Protein AF-A0A7V3RDN1-F1 (afdb_monomer_lite)

Organism: NCBI:txid1495039

Foldseek 3Di:
DDPLVVLLVCCCVVQAPVCQVVLLVQLQPPDVSSVVSSLSNCLVGPNLVVLLVVLVVCLVVVDDTSSNLSSLQSCLSNVRPPNQVSLVSCVVVDDDPVSLLSSLLSNVSVVPVVSLVVLLCLLQPPPVCPVVNVSSLQSNLSDPDLSSLVSLLVSCVVVVVSLVSSLSSCVVPVVSLVSHDPVSNVVHD

Structure (mmCIF, N/CA/C/O backbone):
data_AF-A0A7V3RDN1-F1
#
_entry.id   AF-A0A7V3RDN1-F1
#
loop_
_atom_site.group_PDB
_atom_site.id
_atom_site.type_symbol
_atom_site.label_atom_id
_atom_site.label_alt_id
_atom_site.label_comp_id
_atom_site.label_asym_id
_atom_site.label_entity_id
_atom_site.label_seq_id
_atom_site.pdbx_PDB_ins_code
_atom_site.Cartn_x
_atom_site.Cartn_y
_atom_site.Cartn_z
_atom_site.occupancy
_atom_site.B_iso_or_equiv
_atom_site.auth_seq_id
_atom_site.auth_comp_id
_atom_site.auth_asym_id
_atom_site.auth_atom_id
_atom_site.pdbx_PDB_model_num
ATOM 1 N N . MET A 1 1 ? 8.577 19.790 7.692 1.00 56.88 1 MET A N 1
ATOM 2 C CA . MET A 1 1 ? 7.589 19.072 8.506 1.00 56.88 1 MET A CA 1
ATOM 3 C C . MET A 1 1 ? 6.241 19.719 8.286 1.00 56.88 1 MET A C 1
ATOM 5 O O . MET A 1 1 ? 6.022 20.847 8.745 1.00 56.88 1 MET A O 1
ATOM 9 N N . GLU A 1 2 ? 5.429 19.057 7.478 1.00 83.06 2 GLU A N 1
ATOM 10 C CA . GLU A 1 2 ? 4.130 19.530 7.005 1.00 83.06 2 GLU A CA 1
ATOM 11 C C . GLU A 1 2 ? 3.110 19.602 8.154 1.00 83.06 2 GLU A C 1
ATOM 13 O O . GLU A 1 2 ? 3.334 19.086 9.253 1.00 83.06 2 GLU A O 1
ATOM 18 N N . GLU A 1 3 ? 1.999 20.314 7.950 1.00 89.12 3 GLU A N 1
ATOM 19 C CA . GLU A 1 3 ? 0.946 20.450 8.967 1.00 89.12 3 GLU A CA 1
ATOM 20 C C . GLU A 1 3 ? 0.330 19.091 9.337 1.00 89.12 3 GLU A C 1
ATOM 22 O O . GLU A 1 3 ? 0.119 18.815 10.519 1.00 89.12 3 GLU A O 1
ATOM 27 N N . ARG A 1 4 ? 0.157 18.212 8.344 1.00 89.94 4 ARG A N 1
ATOM 28 C CA . ARG A 1 4 ? -0.334 16.839 8.502 1.00 89.94 4 ARG A CA 1
ATOM 29 C C . ARG A 1 4 ? 0.560 15.999 9.415 1.00 89.94 4 ARG A C 1
ATOM 31 O O . ARG A 1 4 ? 0.083 15.485 10.423 1.00 89.94 4 ARG A O 1
ATOM 38 N N . GLU A 1 5 ? 1.864 15.961 9.147 1.00 91.19 5 GLU A N 1
ATOM 39 C CA . GLU A 1 5 ? 2.846 15.229 9.965 1.00 91.19 5 GLU A CA 1
ATOM 40 C C . GLU A 1 5 ? 2.839 15.691 11.431 1.00 91.19 5 GLU A C 1
ATOM 42 O O . GLU A 1 5 ? 2.956 14.885 12.353 1.00 91.19 5 GLU A O 1
ATOM 47 N N . LYS A 1 6 ? 2.657 16.997 11.682 1.00 93.56 6 LYS A N 1
ATOM 48 C CA . LYS A 1 6 ? 2.533 17.525 13.052 1.00 93.56 6 LYS A CA 1
ATOM 49 C C . LYS A 1 6 ? 1.286 17.001 13.756 1.00 93.56 6 LYS A C 1
ATOM 51 O O . LYS A 1 6 ? 1.344 16.750 14.958 1.00 93.56 6 LYS A O 1
ATOM 56 N N . ILE A 1 7 ? 0.165 16.888 13.047 1.00 94.94 7 ILE A N 1
ATOM 57 C CA . ILE A 1 7 ? -1.088 16.372 13.606 1.00 94.94 7 ILE A CA 1
ATOM 58 C C . ILE A 1 7 ? -0.932 14.889 13.939 1.00 94.94 7 ILE A C 1
ATOM 60 O O . ILE A 1 7 ? -1.200 14.510 15.078 1.00 94.94 7 ILE A O 1
ATOM 64 N N . VAL A 1 8 ? -0.437 14.085 12.994 1.00 95.44 8 VAL A N 1
ATOM 65 C CA . VAL A 1 8 ? -0.182 12.647 13.186 1.00 95.44 8 VAL A CA 1
ATOM 66 C C . VAL A 1 8 ? 0.727 12.430 14.390 1.00 95.44 8 VAL A C 1
ATOM 68 O O . VAL A 1 8 ? 0.339 11.759 15.347 1.00 95.44 8 VAL A O 1
ATOM 71 N N . LYS A 1 9 ? 1.874 13.117 14.419 1.00 95.38 9 LYS A N 1
ATOM 72 C CA . LYS A 1 9 ? 2.827 13.035 15.525 1.00 95.38 9 LYS A CA 1
ATOM 73 C C . LYS A 1 9 ? 2.182 13.351 16.874 1.00 95.38 9 LYS A C 1
ATOM 75 O O . LYS A 1 9 ? 2.391 12.629 17.841 1.00 95.38 9 LYS A O 1
ATOM 80 N N . 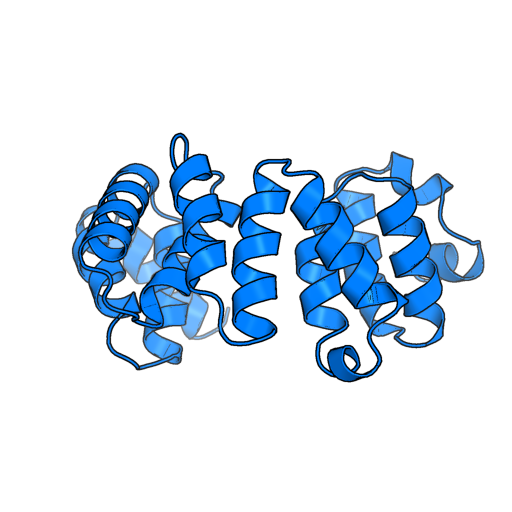ARG A 1 10 ? 1.360 14.402 16.953 1.00 96.12 10 ARG A N 1
ATOM 81 C CA . ARG A 1 10 ? 0.651 14.753 18.194 1.00 96.12 10 ARG A CA 1
ATOM 82 C C . ARG A 1 10 ? -0.364 13.695 18.604 1.00 96.12 10 ARG A C 1
ATOM 84 O O . ARG A 1 10 ? -0.479 13.412 19.791 1.00 96.12 10 ARG A O 1
ATOM 91 N N . ILE A 1 11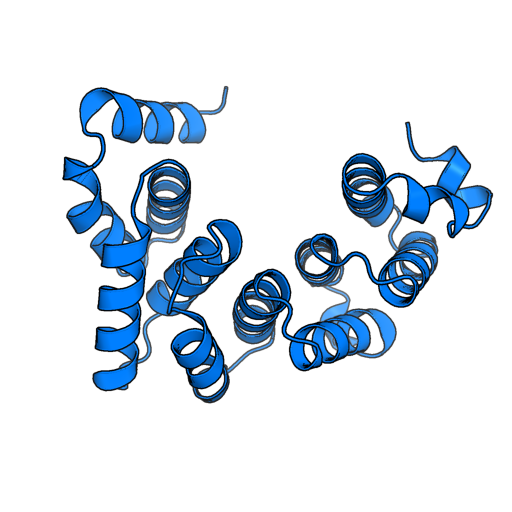 ? -1.095 13.103 17.660 1.00 95.88 11 ILE A N 1
ATOM 92 C CA . ILE A 1 11 ? -2.020 12.000 17.954 1.00 95.88 11 ILE A CA 1
ATOM 93 C C . ILE A 1 11 ? -1.242 10.830 18.566 1.00 95.88 11 ILE A C 1
ATOM 95 O O . ILE A 1 11 ? -1.609 10.339 19.636 1.00 95.88 11 ILE A O 1
ATOM 99 N N . VAL A 1 12 ? -0.142 10.428 17.931 1.00 96.19 12 VAL A N 1
ATOM 100 C CA . VAL A 1 12 ? 0.676 9.288 18.356 1.00 96.19 12 VAL A CA 1
ATOM 101 C C . VAL A 1 12 ? 1.352 9.550 19.706 1.00 96.19 12 VAL A C 1
ATOM 103 O O . VAL A 1 12 ? 1.256 8.716 20.603 1.00 96.19 12 VAL A O 1
ATOM 106 N N . GLU A 1 13 ? 1.957 10.724 19.903 1.00 96.44 13 GLU A N 1
ATOM 107 C CA . GLU A 1 13 ? 2.679 11.071 21.137 1.00 96.44 13 GLU A CA 1
ATOM 108 C C . GLU A 1 13 ? 1.750 11.389 22.319 1.00 96.44 13 GLU A C 1
ATOM 110 O O . GLU A 1 13 ? 2.025 10.984 23.448 1.00 96.44 13 GLU A O 1
ATOM 115 N N . GLU A 1 14 ? 0.658 12.129 22.095 1.00 96.38 14 GLU A N 1
ATOM 116 C CA . GLU A 1 14 ? -0.213 12.596 23.183 1.00 96.38 14 GLU A CA 1
ATOM 117 C C . GLU A 1 14 ? -1.314 11.585 23.541 1.00 96.38 14 GLU A C 1
ATOM 119 O O . GLU A 1 14 ? -1.759 11.547 24.693 1.00 96.38 14 GLU A O 1
ATOM 124 N N . LYS A 1 15 ? -1.810 10.801 22.572 1.00 95.56 15 LYS A N 1
ATOM 125 C CA . LYS A 1 15 ? -2.923 9.852 22.775 1.00 95.56 15 LYS A CA 1
ATOM 126 C C . LYS A 1 15 ? -2.497 8.391 22.663 1.00 95.56 15 LYS A C 1
ATOM 128 O O . LYS A 1 15 ? -3.073 7.554 23.366 1.00 95.56 15 LYS A O 1
ATOM 133 N N . GLY A 1 16 ? -1.524 8.076 21.811 1.00 95.88 16 GLY A N 1
ATOM 134 C CA . GLY A 1 16 ? -1.058 6.709 21.586 1.00 95.88 16 GLY A CA 1
ATOM 135 C C . GLY A 1 16 ? -2.193 5.750 21.214 1.00 95.88 16 GLY A C 1
ATOM 136 O O . GLY A 1 16 ? -3.164 6.121 20.553 1.00 95.88 16 GLY A O 1
ATOM 137 N N . GLU A 1 17 ? -2.116 4.513 21.705 1.00 96.81 17 GLU A N 1
ATOM 138 C CA . GLU A 1 17 ? -3.090 3.449 21.410 1.00 96.81 17 GLU A CA 1
ATOM 139 C C . GLU A 1 17 ? -4.531 3.782 21.829 1.00 96.81 17 GLU A C 1
ATOM 141 O O . GLU A 1 17 ? -5.486 3.250 21.262 1.00 96.81 17 GLU A O 1
ATOM 146 N N . SER A 1 18 ? -4.720 4.703 22.783 1.00 97.25 18 SER A N 1
ATOM 147 C CA . SER A 1 18 ? -6.062 5.127 23.202 1.00 97.25 18 SER A CA 1
ATOM 148 C C . SER A 1 18 ? -6.842 5.849 22.095 1.00 97.25 18 SER A C 1
ATOM 150 O O . SER A 1 18 ? -8.070 5.911 22.161 1.00 97.25 18 SER A O 1
ATOM 152 N N . ALA A 1 19 ? -6.155 6.355 21.062 1.00 97.69 19 ALA A N 1
ATOM 153 C CA . ALA A 1 19 ? -6.780 6.978 19.899 1.00 97.69 19 ALA A CA 1
ATOM 154 C C . ALA A 1 19 ? -7.340 5.967 18.887 1.00 97.69 19 ALA A C 1
ATOM 156 O O . ALA A 1 19 ? -8.245 6.325 18.137 1.00 97.69 19 ALA A O 1
ATOM 157 N N . ILE A 1 20 ? -6.849 4.719 18.872 1.00 98.44 20 ILE A N 1
ATOM 158 C CA . ILE A 1 20 ? -7.151 3.728 17.822 1.00 98.44 20 ILE A CA 1
ATOM 159 C C . ILE A 1 20 ? -8.657 3.579 17.552 1.00 98.44 20 ILE A C 1
ATOM 161 O O . ILE A 1 20 ? -9.035 3.632 16.383 1.00 98.44 20 ILE A O 1
ATOM 165 N N . PRO A 1 21 ? -9.546 3.441 18.561 1.00 98.00 21 PRO A N 1
ATOM 166 C CA . PRO A 1 21 ? -10.973 3.282 18.291 1.00 98.00 21 PRO A CA 1
ATOM 167 C C . PRO A 1 21 ? -11.571 4.468 17.533 1.00 98.00 21 PRO A C 1
ATOM 169 O O . PRO A 1 21 ? -12.353 4.269 16.614 1.00 98.00 21 PRO A O 1
ATOM 172 N N . ILE A 1 22 ? -11.182 5.694 17.894 1.00 97.75 22 ILE A N 1
ATOM 173 C CA . ILE A 1 22 ? -11.685 6.909 17.244 1.00 97.75 22 ILE A CA 1
ATOM 174 C C . ILE A 1 22 ? -11.108 7.021 15.835 1.00 97.75 22 ILE A C 1
ATOM 176 O O . ILE A 1 22 ? -11.858 7.277 14.903 1.00 97.75 22 ILE A O 1
ATOM 180 N N . LEU A 1 23 ? -9.805 6.780 15.664 1.00 98.25 23 LEU A N 1
ATOM 181 C CA . LEU A 1 23 ? -9.156 6.824 14.350 1.00 98.25 23 LEU A CA 1
ATOM 182 C C . LEU A 1 23 ? -9.792 5.831 13.372 1.00 98.25 23 LEU A C 1
ATOM 184 O O . LEU A 1 23 ? -9.995 6.171 12.215 1.00 98.25 23 LEU A O 1
ATOM 188 N N . ILE A 1 24 ? -10.160 4.633 13.838 1.00 98.06 24 ILE A N 1
ATOM 189 C CA . ILE A 1 24 ? -10.864 3.652 13.007 1.00 98.06 24 ILE A CA 1
ATOM 190 C C . ILE A 1 24 ? -12.233 4.171 12.565 1.00 98.06 24 ILE A C 1
ATOM 192 O O . ILE A 1 24 ? -12.587 3.962 11.412 1.00 98.06 24 ILE A O 1
ATOM 196 N N . GLU A 1 25 ? -13.005 4.828 13.435 1.00 96.81 25 GLU A N 1
ATOM 197 C CA . GLU A 1 25 ? -14.297 5.401 13.026 1.00 96.81 25 GLU A CA 1
ATOM 198 C C . GLU A 1 25 ? -14.114 6.559 12.034 1.00 96.81 25 GLU A C 1
ATOM 200 O O . GLU A 1 25 ? -14.847 6.626 11.051 1.00 96.81 25 GLU A O 1
ATOM 205 N N . LEU A 1 26 ? -13.080 7.390 12.212 1.00 96.88 26 LEU A N 1
ATOM 206 C CA . LEU A 1 26 ? -12.764 8.500 11.305 1.00 96.88 26 LEU A CA 1
ATOM 207 C C . LEU A 1 26 ? -12.493 8.055 9.856 1.00 96.88 26 LEU A C 1
ATOM 209 O O . LEU A 1 26 ? -12.726 8.832 8.934 1.00 96.88 26 LEU A O 1
ATOM 213 N N . LEU A 1 27 ? -12.073 6.804 9.623 1.00 96.88 27 LEU A N 1
ATOM 214 C CA . LEU A 1 27 ? -11.939 6.250 8.265 1.00 96.88 27 LEU A CA 1
ATOM 215 C C . LEU A 1 27 ? -13.280 6.156 7.513 1.00 96.88 27 LEU A C 1
ATOM 217 O O . LEU A 1 27 ? -13.294 6.016 6.292 1.00 96.88 27 LEU A O 1
ATOM 221 N N . PHE A 1 28 ? -14.412 6.209 8.220 1.00 94.50 28 PHE A N 1
ATOM 222 C CA . PHE A 1 28 ? -15.760 6.048 7.662 1.00 94.50 28 PHE A CA 1
ATOM 223 C C . PHE A 1 28 ? -16.553 7.362 7.606 1.00 94.50 28 PHE A C 1
ATOM 225 O O . PHE A 1 28 ? -17.671 7.372 7.089 1.00 94.50 28 PHE A O 1
ATOM 232 N N . ASP A 1 29 ? -15.984 8.476 8.071 1.00 88.88 29 ASP A N 1
ATOM 233 C CA . ASP A 1 29 ? -16.681 9.765 8.201 1.00 88.88 29 ASP A CA 1
ATOM 234 C C . ASP A 1 29 ? -16.835 10.540 6.870 1.00 88.88 29 ASP A C 1
ATOM 236 O O . ASP A 1 29 ? -17.312 11.673 6.854 1.00 88.88 29 ASP A O 1
ATOM 240 N N . ASN A 1 30 ? -16.502 9.917 5.732 1.00 80.88 30 ASN A N 1
ATOM 241 C CA . ASN A 1 30 ? -16.598 10.454 4.362 1.00 80.88 30 ASN A CA 1
ATOM 242 C C . ASN A 1 30 ? -15.795 11.739 4.080 1.00 80.88 30 ASN A C 1
ATOM 244 O O . ASN A 1 30 ? -15.969 12.328 3.014 1.00 80.88 30 ASN A O 1
ATOM 248 N N . ASP A 1 31 ? -14.916 12.165 4.988 1.00 93.81 31 ASP A N 1
ATOM 249 C CA . ASP A 1 31 ? -13.951 13.237 4.736 1.00 93.81 31 ASP A CA 1
ATOM 250 C C . ASP A 1 31 ? -12.570 12.645 4.395 1.00 93.81 31 ASP A C 1
ATOM 252 O O . ASP A 1 31 ? -11.913 12.098 5.287 1.00 93.81 31 ASP A O 1
ATOM 256 N N . PRO A 1 32 ? -12.105 12.744 3.132 1.00 91.19 32 PRO A N 1
ATOM 257 C CA . PRO A 1 32 ? -10.852 12.121 2.708 1.00 91.19 32 PRO A CA 1
ATOM 258 C C . PRO A 1 32 ? -9.630 12.611 3.491 1.00 91.19 32 PRO A C 1
ATOM 260 O O . PRO A 1 32 ? -8.784 11.805 3.862 1.00 91.19 32 PRO A O 1
ATOM 263 N N . GLN A 1 33 ? -9.560 13.907 3.818 1.00 93.12 33 GLN A N 1
ATOM 264 C CA . GLN A 1 33 ? -8.423 14.471 4.558 1.00 93.12 33 GLN A CA 1
ATOM 265 C C . GLN A 1 33 ? -8.334 13.904 5.978 1.00 93.12 33 GLN A C 1
ATOM 267 O O . GLN A 1 33 ? -7.256 13.552 6.460 1.00 93.12 33 GLN A O 1
ATOM 272 N N . THR A 1 34 ? -9.477 13.784 6.651 1.00 94.88 34 THR A N 1
ATOM 273 C CA . THR A 1 34 ? -9.559 13.163 7.973 1.00 94.88 34 THR A CA 1
ATOM 274 C C . THR A 1 34 ? -9.212 11.676 7.912 1.00 94.88 34 THR A C 1
ATOM 276 O O . THR A 1 34 ? -8.453 11.203 8.761 1.00 94.88 34 THR A O 1
ATOM 279 N N . ALA A 1 35 ? -9.699 10.947 6.903 1.00 95.44 35 ALA A N 1
ATOM 280 C CA . ALA A 1 35 ? -9.375 9.535 6.712 1.00 95.44 35 ALA A CA 1
ATOM 281 C C . ALA A 1 35 ? -7.875 9.317 6.444 1.00 95.44 35 ALA A C 1
ATOM 283 O O . ALA A 1 35 ? -7.278 8.396 6.999 1.00 95.44 35 ALA A O 1
ATOM 284 N N . GLU A 1 36 ? -7.236 10.194 5.671 1.00 94.50 36 GLU A N 1
ATOM 285 C CA . GLU A 1 36 ? -5.79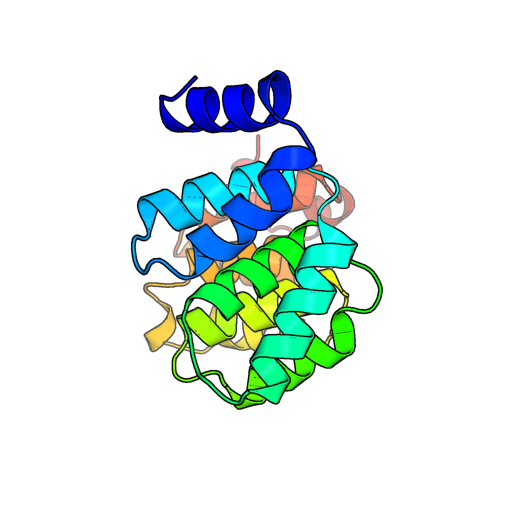3 10.166 5.418 1.00 94.50 36 GLU A CA 1
ATOM 286 C C . GLU A 1 36 ? -4.973 10.417 6.690 1.00 94.50 36 GLU A C 1
ATOM 288 O O . GLU A 1 36 ? -3.999 9.711 6.938 1.00 94.50 36 GLU A O 1
ATOM 293 N N . ILE A 1 37 ? -5.344 11.404 7.514 1.00 96.06 37 ILE A N 1
ATOM 294 C CA . ILE A 1 37 ? -4.673 11.662 8.803 1.00 96.06 37 ILE A CA 1
ATOM 295 C C . ILE A 1 37 ? -4.852 10.472 9.750 1.00 96.06 37 ILE A C 1
ATOM 297 O O . ILE A 1 37 ? -3.919 10.077 10.452 1.00 96.06 37 ILE A O 1
ATOM 301 N N . ALA A 1 38 ? -6.058 9.904 9.785 1.00 97.81 38 ALA A N 1
ATOM 302 C CA . ALA A 1 38 ? -6.348 8.743 10.607 1.00 97.81 38 ALA A CA 1
ATOM 303 C C . ALA A 1 38 ? -5.555 7.511 10.150 1.00 97.81 38 ALA A C 1
ATOM 305 O O . ALA A 1 38 ? -5.029 6.791 10.998 1.00 97.81 38 ALA A O 1
ATOM 306 N N . SER A 1 39 ? -5.419 7.306 8.837 1.00 97.56 39 SER A N 1
ATOM 307 C CA . SER A 1 39 ? -4.653 6.202 8.251 1.00 97.56 39 SER A CA 1
ATOM 308 C C . SER A 1 39 ? -3.180 6.272 8.644 1.00 97.56 39 SER A C 1
ATOM 310 O O . SER A 1 39 ? -2.658 5.301 9.188 1.00 97.56 39 SER A O 1
ATOM 312 N N . ASP A 1 40 ? -2.545 7.435 8.497 1.00 97.19 40 ASP A N 1
ATOM 313 C CA . ASP A 1 40 ? -1.157 7.648 8.928 1.00 97.19 40 ASP A CA 1
ATOM 314 C C . ASP A 1 40 ? -0.946 7.346 10.410 1.00 97.19 40 ASP A C 1
ATOM 316 O O . ASP A 1 40 ? -0.041 6.604 10.791 1.00 97.19 40 ASP A O 1
ATOM 320 N N . ALA A 1 41 ? -1.813 7.893 11.266 1.00 98.00 41 ALA A N 1
ATOM 321 C CA . ALA A 1 41 ? -1.716 7.650 12.697 1.00 98.00 41 ALA A CA 1
ATOM 322 C C . ALA A 1 41 ? -1.898 6.156 13.019 1.00 98.00 41 ALA A C 1
ATOM 324 O O . ALA A 1 41 ? -1.205 5.614 13.878 1.00 98.00 41 ALA A O 1
ATOM 325 N N . LEU A 1 42 ? -2.797 5.458 12.319 1.00 98.50 42 LEU A N 1
ATOM 326 C CA . LEU A 1 42 ? -2.996 4.016 12.481 1.00 98.50 42 LEU A CA 1
ATOM 327 C C . LEU A 1 42 ? -1.806 3.187 11.971 1.00 98.50 42 LEU A C 1
ATOM 329 O O . LEU A 1 42 ? -1.540 2.124 12.543 1.00 98.50 42 LEU A O 1
ATOM 333 N N . ILE A 1 43 ? -1.078 3.656 10.952 1.00 97.94 43 ILE A N 1
ATOM 334 C CA . ILE A 1 43 ? 0.170 3.041 10.474 1.00 97.94 43 ILE A CA 1
ATOM 335 C C . ILE A 1 43 ? 1.255 3.104 11.557 1.00 97.94 43 ILE A C 1
ATOM 337 O O . ILE A 1 43 ? 1.930 2.098 11.786 1.00 97.94 43 ILE A O 1
ATOM 341 N N . GLU A 1 44 ? 1.375 4.217 12.283 1.00 97.44 44 GLU A N 1
ATOM 342 C CA . GLU A 1 44 ? 2.368 4.372 13.359 1.00 97.44 44 GLU A CA 1
ATOM 343 C C . GLU A 1 44 ? 2.006 3.614 14.654 1.00 97.44 44 GLU A C 1
ATOM 345 O O . GLU A 1 44 ? 2.891 3.188 15.397 1.00 97.44 44 GLU A O 1
ATOM 350 N N . LEU A 1 45 ? 0.715 3.403 14.929 1.00 97.75 45 LEU A N 1
ATOM 351 C CA . LEU A 1 45 ? 0.222 2.743 16.150 1.00 97.75 45 LEU A CA 1
ATOM 352 C C . LEU A 1 45 ? 0.110 1.214 16.010 1.00 97.75 45 LEU A C 1
ATOM 354 O O . LEU A 1 45 ? -0.088 0.695 14.912 1.00 97.75 45 LEU A O 1
ATOM 358 N N . ASP A 1 46 ? 0.151 0.462 17.117 1.00 97.25 46 ASP A N 1
ATOM 359 C CA . ASP A 1 46 ? -0.118 -0.990 17.112 1.00 97.25 46 ASP A CA 1
ATOM 360 C C . ASP A 1 46 ? -1.628 -1.286 16.994 1.00 97.25 46 ASP A C 1
ATOM 362 O O . ASP A 1 46 ? -2.345 -1.516 17.968 1.00 97.25 46 ASP A O 1
ATOM 366 N N . SER A 1 47 ? -2.133 -1.182 15.765 1.00 98.00 47 SER A N 1
ATOM 367 C CA . SER A 1 47 ? -3.563 -1.157 15.427 1.00 98.00 47 SER A CA 1
ATOM 368 C C . SER A 1 47 ? -4.081 -2.431 14.747 1.00 98.00 47 SER A C 1
ATOM 370 O O . SER A 1 47 ? -5.274 -2.526 14.444 1.00 98.00 47 SER A O 1
ATOM 372 N N . CYS A 1 48 ? -3.217 -3.421 14.495 1.00 98.31 48 CYS A N 1
ATOM 373 C CA . CYS A 1 48 ? -3.541 -4.559 13.630 1.00 98.31 48 CYS A CA 1
ATOM 374 C C . CYS A 1 48 ? -4.746 -5.379 14.108 1.00 98.31 48 CYS A C 1
ATOM 376 O O . CYS A 1 48 ? -5.631 -5.691 13.312 1.00 98.31 48 CYS A O 1
ATOM 378 N N . ASP A 1 49 ? -4.818 -5.708 15.398 1.00 98.00 49 ASP A N 1
ATOM 379 C CA . ASP A 1 49 ? -5.910 -6.524 15.938 1.00 98.00 49 ASP A CA 1
ATOM 380 C C . ASP A 1 49 ? -7.271 -5.829 15.793 1.00 98.00 49 ASP A C 1
ATOM 382 O O . ASP A 1 49 ? -8.289 -6.468 15.509 1.00 98.00 49 ASP A O 1
ATOM 386 N N . GLN A 1 50 ? -7.302 -4.514 15.996 1.00 98.38 50 GLN A N 1
ATOM 387 C CA . GLN A 1 50 ? -8.494 -3.681 15.908 1.00 98.38 50 GLN A CA 1
ATOM 388 C C . GLN A 1 50 ? -8.928 -3.518 14.448 1.00 98.38 50 GLN A C 1
ATOM 390 O O . GLN A 1 50 ? -10.115 -3.673 14.153 1.00 98.38 50 GLN A O 1
ATOM 395 N N . LEU A 1 51 ? -7.978 -3.288 13.536 1.00 98.31 51 LEU A N 1
ATOM 396 C CA . LEU A 1 51 ? -8.230 -3.179 12.097 1.00 98.31 51 LEU A CA 1
ATOM 397 C C . LEU A 1 51 ? -8.791 -4.480 11.520 1.00 98.31 51 LEU A C 1
ATOM 399 O O . LEU A 1 51 ? -9.815 -4.457 10.841 1.00 98.31 51 LEU A O 1
ATOM 403 N N . VAL A 1 52 ? -8.190 -5.630 11.847 1.00 98.19 52 VAL A N 1
ATOM 404 C CA . VAL A 1 52 ? -8.668 -6.941 11.374 1.00 98.19 52 VAL A CA 1
ATOM 405 C C . VAL A 1 52 ? -10.076 -7.234 11.889 1.00 98.19 52 VAL A C 1
ATOM 407 O O . VAL A 1 52 ? -10.928 -7.686 11.121 1.00 98.19 52 VAL A O 1
ATOM 410 N N . LYS A 1 53 ? -10.355 -6.941 13.168 1.00 97.44 53 LYS A N 1
ATOM 411 C CA . LYS A 1 53 ? -11.701 -7.096 13.749 1.00 97.44 53 LYS A CA 1
ATOM 412 C C . LYS A 1 53 ? -12.725 -6.181 13.085 1.00 97.44 53 LYS A C 1
ATOM 414 O O . LYS A 1 53 ? -13.849 -6.622 12.841 1.00 97.44 53 LYS A O 1
ATOM 419 N N . ARG A 1 54 ? -12.363 -4.924 12.809 1.00 96.81 54 ARG A N 1
ATOM 420 C CA . ARG A 1 54 ? -13.245 -3.981 12.112 1.00 96.81 54 ARG A CA 1
ATOM 421 C C . ARG A 1 54 ? -13.512 -4.448 10.686 1.00 96.81 54 ARG A C 1
ATOM 423 O O . ARG A 1 54 ? -14.675 -4.559 10.326 1.00 96.81 54 ARG A O 1
ATOM 430 N N . LEU A 1 55 ? -12.482 -4.817 9.927 1.00 96.38 55 LEU A N 1
ATOM 431 C CA . LEU A 1 55 ? -12.642 -5.327 8.565 1.00 96.38 55 LEU A CA 1
ATOM 432 C C . LEU A 1 55 ? -13.577 -6.546 8.511 1.00 96.38 55 LEU A C 1
ATOM 434 O O . LEU A 1 55 ? -14.501 -6.600 7.708 1.00 96.38 55 LEU A O 1
ATOM 438 N N . ASP A 1 56 ? -13.375 -7.512 9.407 1.00 95.88 56 ASP A N 1
ATOM 439 C CA . ASP A 1 56 ? -14.212 -8.712 9.515 1.00 95.88 56 ASP A CA 1
ATOM 440 C C . ASP A 1 56 ? -15.682 -8.386 9.852 1.00 95.88 56 ASP A C 1
ATOM 442 O O . ASP A 1 56 ? -16.607 -9.066 9.403 1.00 95.88 56 ASP A O 1
ATOM 446 N N . LYS A 1 57 ? -15.922 -7.334 10.644 1.00 95.00 57 LYS A N 1
ATOM 447 C CA . LYS A 1 57 ? -17.270 -6.828 10.929 1.00 95.00 57 LYS A CA 1
ATOM 448 C C . LYS A 1 57 ? -17.916 -6.215 9.682 1.00 95.00 57 LYS A C 1
ATOM 450 O O . LYS A 1 57 ? -19.062 -6.563 9.411 1.00 95.00 57 LYS A O 1
ATOM 455 N N . GLU A 1 58 ? -17.198 -5.377 8.937 1.00 93.69 58 GLU A N 1
ATOM 456 C CA . GLU A 1 58 ? -17.732 -4.717 7.734 1.00 93.69 58 GLU A CA 1
ATOM 457 C C . GLU A 1 58 ? -17.999 -5.707 6.593 1.00 93.69 58 GLU A C 1
ATOM 459 O O . GLU A 1 58 ? -19.049 -5.676 5.961 1.00 93.69 58 GLU A O 1
ATOM 464 N N . ILE A 1 59 ? -17.124 -6.697 6.391 1.00 93.62 59 ILE A N 1
ATOM 465 C CA . ILE A 1 59 ? -17.384 -7.762 5.408 1.00 93.62 59 ILE A CA 1
ATOM 466 C C . ILE A 1 59 ? -18.681 -8.518 5.747 1.00 93.62 59 ILE A C 1
ATOM 468 O O . ILE A 1 59 ? -19.433 -8.905 4.854 1.00 93.62 59 ILE A O 1
ATOM 472 N N . ARG A 1 60 ? -18.966 -8.734 7.039 1.00 92.44 60 ARG A N 1
ATOM 473 C CA . ARG A 1 60 ? -20.185 -9.428 7.485 1.00 92.44 60 ARG A CA 1
ATOM 474 C C . ARG A 1 60 ? -21.452 -8.588 7.404 1.00 92.44 60 ARG A C 1
ATOM 476 O O . ARG A 1 60 ? -22.518 -9.179 7.249 1.00 92.44 60 ARG A O 1
ATOM 483 N N . SER A 1 61 ? -21.367 -7.267 7.564 1.00 89.88 61 SER A N 1
ATOM 484 C CA . SER A 1 61 ? -22.537 -6.399 7.379 1.00 89.88 61 SER A CA 1
ATOM 485 C C . SER A 1 61 ? -22.965 -6.357 5.912 1.00 89.88 61 SER A C 1
ATOM 487 O O . SER A 1 61 ? -24.129 -6.078 5.640 1.00 89.88 61 SER A O 1
ATOM 489 N N . ALA A 1 62 ? -22.050 -6.687 4.987 1.00 79.56 62 ALA A N 1
ATOM 490 C CA . ALA A 1 62 ? -22.222 -6.537 3.543 1.00 79.56 62 ALA A CA 1
ATOM 491 C C . ALA A 1 62 ? -22.571 -5.092 3.136 1.00 79.56 62 ALA A C 1
ATOM 493 O O . ALA A 1 62 ? -23.061 -4.847 2.033 1.00 79.56 62 ALA A O 1
ATOM 494 N N . GLU A 1 63 ? -22.312 -4.132 4.027 1.00 79.62 63 GLU A N 1
ATOM 495 C CA . GLU A 1 63 ? -22.461 -2.713 3.754 1.00 79.62 63 GLU A CA 1
ATOM 496 C C . GLU A 1 63 ? -21.174 -2.204 3.111 1.00 79.62 63 GLU A C 1
ATOM 498 O O . GLU A 1 63 ? -20.074 -2.372 3.636 1.00 79.62 63 GLU A O 1
ATOM 503 N N . ARG A 1 64 ? -21.313 -1.583 1.939 1.00 78.50 64 ARG A N 1
ATOM 504 C CA . ARG A 1 64 ? -20.183 -0.986 1.236 1.00 78.50 64 ARG A CA 1
ATOM 505 C C . ARG A 1 64 ? -19.929 0.408 1.789 1.00 78.50 64 ARG A C 1
ATOM 507 O O . ARG A 1 64 ? -20.743 1.311 1.606 1.00 78.50 64 ARG A O 1
ATOM 514 N N . THR A 1 65 ? -18.762 0.598 2.383 1.00 85.00 65 THR A N 1
ATOM 515 C CA . THR A 1 65 ? -18.290 1.905 2.851 1.00 85.00 65 THR A CA 1
ATOM 516 C C . THR A 1 65 ? -16.863 2.124 2.383 1.00 85.00 65 THR A C 1
ATOM 518 O O . THR A 1 65 ? -16.059 1.204 2.498 1.00 85.00 65 THR A O 1
ATOM 521 N N . LEU A 1 66 ? -16.518 3.335 1.936 1.00 87.50 66 LEU A N 1
ATOM 522 C CA . LEU A 1 66 ? -15.160 3.649 1.464 1.00 87.50 66 LEU A CA 1
ATOM 523 C C . LEU A 1 66 ? -14.079 3.380 2.531 1.00 87.50 66 LEU A C 1
ATOM 525 O O . LEU A 1 66 ? -12.964 2.992 2.196 1.00 87.50 66 LEU A O 1
ATOM 529 N N . GLY A 1 67 ? -14.439 3.473 3.818 1.00 92.81 67 GLY A N 1
ATOM 530 C CA . GLY A 1 67 ? -13.570 3.153 4.955 1.00 92.81 67 GLY A CA 1
ATOM 531 C C . GLY A 1 67 ? -12.927 1.762 4.919 1.00 92.81 67 GLY A C 1
ATOM 532 O O . GLY A 1 67 ? -11.832 1.587 5.453 1.00 92.81 67 GLY A O 1
ATOM 533 N N . ILE A 1 68 ? -13.547 0.773 4.259 1.00 94.81 68 ILE A N 1
ATOM 534 C CA . ILE A 1 68 ? -12.966 -0.578 4.161 1.00 94.81 68 ILE A CA 1
ATOM 535 C C . ILE A 1 68 ? -11.668 -0.592 3.352 1.00 94.81 68 ILE A C 1
ATOM 537 O O . ILE A 1 68 ? -10.787 -1.392 3.658 1.00 94.81 68 ILE A O 1
ATOM 541 N N . PHE A 1 69 ? -11.535 0.293 2.359 1.00 95.19 69 PHE A N 1
ATOM 542 C CA . PHE A 1 69 ? -10.356 0.356 1.498 1.00 95.19 69 PHE A CA 1
ATOM 543 C C . PHE A 1 69 ? -9.180 1.010 2.225 1.00 95.19 69 PHE A C 1
ATOM 545 O O . PHE A 1 69 ? -8.081 0.470 2.175 1.00 95.19 69 PHE A O 1
ATOM 552 N N . TYR A 1 70 ? -9.424 2.054 3.027 1.00 96.88 70 TYR A N 1
ATOM 553 C CA . TYR A 1 70 ? -8.407 2.584 3.945 1.00 96.88 70 TYR A CA 1
ATOM 554 C C . TYR A 1 70 ? -7.923 1.514 4.931 1.00 96.88 70 TYR A C 1
ATOM 556 O O . TYR A 1 70 ? -6.725 1.336 5.129 1.00 96.88 70 TYR A O 1
ATOM 564 N N . ILE A 1 71 ? -8.842 0.741 5.526 1.00 97.62 71 ILE A N 1
ATOM 565 C CA . ILE A 1 71 ? -8.453 -0.361 6.417 1.00 97.62 71 ILE A CA 1
ATOM 566 C C . ILE A 1 71 ? -7.622 -1.411 5.674 1.00 97.62 71 ILE A C 1
ATOM 568 O O . ILE A 1 71 ? -6.640 -1.903 6.231 1.00 97.62 71 ILE A O 1
ATOM 572 N N . ALA A 1 72 ? -8.022 -1.781 4.456 1.00 97.69 72 ALA A N 1
ATOM 573 C CA . ALA A 1 72 ? -7.310 -2.763 3.649 1.00 97.69 72 ALA A CA 1
ATOM 574 C C . ALA A 1 72 ? -5.876 -2.316 3.350 1.00 97.69 72 ALA A C 1
ATOM 576 O O . ALA A 1 72 ? -4.952 -3.114 3.523 1.00 97.69 72 ALA A O 1
ATOM 577 N N . ASP A 1 73 ? -5.699 -1.046 2.987 1.00 97.62 73 ASP A N 1
ATOM 578 C CA . ASP A 1 73 ? -4.395 -0.455 2.711 1.00 97.62 73 ASP A CA 1
ATOM 579 C C . ASP A 1 73 ? -3.483 -0.485 3.948 1.00 97.62 73 ASP A C 1
ATOM 581 O O . ASP A 1 73 ? -2.424 -1.115 3.932 1.00 97.62 73 ASP A O 1
ATOM 585 N N . ILE A 1 74 ? -3.961 0.038 5.087 1.00 98.38 74 ILE A N 1
ATOM 586 C CA . ILE A 1 74 ? -3.211 0.031 6.357 1.00 98.38 74 ILE A CA 1
ATOM 587 C C . ILE A 1 74 ? -2.843 -1.404 6.771 1.00 98.38 74 ILE A C 1
ATOM 589 O O . ILE A 1 74 ? -1.737 -1.671 7.245 1.00 98.38 74 ILE A O 1
ATOM 593 N N . ILE A 1 75 ? -3.765 -2.357 6.602 1.00 98.44 75 ILE A N 1
ATOM 594 C CA . ILE A 1 75 ? -3.513 -3.778 6.872 1.00 98.44 75 ILE A CA 1
ATOM 595 C C . ILE A 1 75 ? -2.401 -4.330 5.974 1.00 98.44 75 ILE A C 1
ATOM 597 O O . ILE A 1 75 ? -1.593 -5.135 6.451 1.00 98.44 75 ILE A O 1
ATOM 601 N N . GLY A 1 76 ? -2.387 -3.941 4.697 1.00 97.81 76 GLY A N 1
ATOM 602 C CA . GLY A 1 76 ? -1.358 -4.284 3.722 1.00 97.81 76 GLY A CA 1
ATOM 603 C C . GLY A 1 76 ? 0.008 -3.751 4.135 1.00 97.81 76 GLY A C 1
ATOM 604 O O . GLY A 1 76 ? 0.946 -4.537 4.282 1.00 97.81 76 GLY A O 1
ATOM 605 N N . GLU A 1 77 ? 0.093 -2.448 4.405 1.00 97.19 77 GLU A N 1
ATOM 606 C CA . GLU A 1 77 ? 1.312 -1.761 4.850 1.00 97.19 77 GLU A CA 1
ATOM 607 C C . GLU A 1 77 ? 1.900 -2.392 6.115 1.00 97.19 77 GLU A C 1
ATOM 609 O O . GLU A 1 77 ? 3.078 -2.752 6.181 1.00 97.19 77 GLU A O 1
ATOM 614 N N . LYS A 1 78 ? 1.052 -2.632 7.118 1.00 97.44 78 LYS A N 1
ATOM 615 C CA . LYS A 1 78 ? 1.469 -3.227 8.395 1.00 97.44 78 LYS A CA 1
ATOM 616 C C . LYS A 1 78 ? 1.616 -4.751 8.344 1.00 97.44 78 LYS A C 1
ATOM 618 O O . LYS A 1 78 ? 2.039 -5.352 9.334 1.00 97.44 78 LYS A O 1
ATOM 623 N N . LYS A 1 79 ? 1.231 -5.398 7.237 1.00 96.81 79 LYS A N 1
ATOM 624 C CA . LYS A 1 79 ? 1.160 -6.863 7.075 1.00 96.81 79 LYS A CA 1
ATOM 625 C C . LYS A 1 79 ? 0.456 -7.551 8.252 1.00 96.81 79 LYS A C 1
ATOM 627 O O . LYS A 1 79 ? 0.950 -8.536 8.813 1.00 96.81 79 LYS A O 1
ATOM 632 N N . CYS A 1 80 ? -0.703 -7.022 8.651 1.00 98.12 80 CYS A N 1
ATOM 633 C CA . CYS A 1 80 ? -1.425 -7.491 9.834 1.00 98.12 80 CYS A CA 1
ATOM 634 C C . CYS A 1 80 ? -1.789 -8.984 9.743 1.00 98.12 80 CYS A C 1
ATOM 636 O O . CYS A 1 80 ? -2.505 -9.438 8.845 1.00 98.12 80 CYS A O 1
ATOM 638 N N . LYS A 1 81 ? -1.307 -9.777 10.706 1.00 95.88 81 LYS A N 1
ATOM 639 C CA . LYS A 1 81 ? -1.514 -11.232 10.725 1.00 95.88 81 LYS A CA 1
ATOM 640 C C . LYS A 1 81 ? -3.005 -11.579 10.786 1.00 95.88 81 LYS A C 1
ATOM 642 O O . LYS A 1 81 ? -3.768 -10.969 11.523 1.00 95.88 81 LYS A O 1
ATOM 647 N N . GLY A 1 82 ? -3.407 -12.602 10.032 1.00 94.62 82 GLY A N 1
ATOM 648 C CA . GLY A 1 82 ? -4.792 -13.086 10.007 1.00 94.62 82 GLY A CA 1
ATOM 649 C C . GLY A 1 82 ? -5.746 -12.288 9.112 1.00 94.62 82 GLY A C 1
ATOM 650 O O . GLY A 1 82 ? -6.897 -12.687 8.974 1.00 94.62 82 GLY A O 1
ATOM 651 N N . ALA A 1 83 ? -5.285 -11.216 8.459 1.00 97.38 83 ALA A N 1
ATOM 652 C CA . ALA A 1 83 ? -6.123 -10.406 7.576 1.00 97.38 83 ALA A CA 1
ATOM 653 C C . ALA A 1 83 ? -6.292 -10.977 6.157 1.00 97.38 83 ALA A C 1
ATOM 655 O O . ALA A 1 83 ? -7.211 -10.586 5.444 1.00 97.38 83 ALA A O 1
ATOM 656 N N . PHE A 1 84 ? -5.418 -11.900 5.745 1.00 97.81 84 PHE A N 1
ATOM 657 C CA . PHE A 1 84 ? -5.292 -12.348 4.354 1.00 97.81 84 PHE A CA 1
ATOM 658 C C . PHE A 1 84 ? -6.611 -12.819 3.722 1.00 97.81 84 PHE A C 1
ATOM 660 O O . PHE A 1 84 ? -6.991 -12.352 2.652 1.00 97.81 84 PHE A O 1
ATOM 667 N N . GLU A 1 85 ? -7.355 -13.701 4.395 1.00 97.56 85 GLU A N 1
ATOM 668 C CA . GLU A 1 85 ? -8.633 -14.190 3.856 1.00 97.56 85 GLU A CA 1
ATOM 669 C C . GLU A 1 85 ? -9.722 -13.110 3.838 1.00 97.56 85 GLU A C 1
ATOM 671 O O . GLU A 1 85 ? -10.645 -13.192 3.033 1.00 97.56 85 GLU A O 1
ATOM 676 N N . ASN A 1 86 ? -9.624 -12.082 4.684 1.00 97.31 86 ASN A N 1
ATOM 677 C CA . ASN A 1 86 ? -10.545 -10.949 4.638 1.00 97.31 86 ASN A CA 1
ATOM 678 C C . ASN A 1 86 ? -10.224 -10.023 3.463 1.00 97.31 86 ASN A C 1
ATOM 680 O O . ASN A 1 86 ? -11.141 -9.647 2.740 1.00 97.31 86 ASN A O 1
ATOM 684 N N . LEU A 1 87 ? -8.944 -9.736 3.210 1.00 97.88 87 LEU A N 1
ATOM 685 C CA . LEU A 1 87 ? -8.522 -8.992 2.019 1.00 97.88 87 LEU A CA 1
ATOM 686 C C . LEU A 1 87 ? -8.957 -9.698 0.729 1.00 97.88 87 LEU A C 1
ATOM 688 O O . LEU A 1 87 ? -9.462 -9.055 -0.181 1.00 97.88 87 LEU A O 1
ATOM 692 N N . LYS A 1 88 ? -8.845 -11.031 0.664 1.00 97.94 88 LYS A N 1
ATOM 693 C CA . LYS A 1 88 ? -9.329 -11.791 -0.499 1.00 97.94 88 LYS A CA 1
ATOM 694 C C . LYS A 1 88 ? -10.832 -11.650 -0.716 1.00 97.94 88 LYS A C 1
ATOM 696 O O . LYS A 1 88 ? -11.253 -11.535 -1.857 1.00 97.94 88 LYS A O 1
ATOM 701 N N . LYS A 1 89 ? -11.635 -11.646 0.352 1.00 96.06 89 LYS A N 1
ATOM 702 C CA . LYS A 1 89 ? -13.086 -11.420 0.240 1.00 96.06 89 LYS A CA 1
ATOM 703 C C . LYS A 1 89 ? -13.416 -10.019 -0.263 1.00 96.06 89 LYS A C 1
ATOM 705 O O . LYS A 1 89 ? -14.439 -9.861 -0.911 1.00 96.06 89 LYS A O 1
ATOM 710 N N . LEU A 1 90 ? -12.576 -9.014 0.008 1.00 95.62 90 LEU A N 1
ATOM 711 C CA . LEU A 1 90 ? -12.801 -7.659 -0.505 1.00 95.62 90 LEU A CA 1
ATOM 712 C C . LEU A 1 90 ? -12.741 -7.576 -2.034 1.00 95.62 90 LEU A C 1
ATOM 714 O O . LEU A 1 90 ? -13.348 -6.667 -2.588 1.00 95.62 90 LEU A O 1
ATOM 718 N N . LEU A 1 91 ? -12.106 -8.534 -2.718 1.00 95.62 91 LEU A N 1
ATOM 719 C CA . LEU A 1 91 ? -12.145 -8.607 -4.183 1.00 95.62 91 LEU A CA 1
ATOM 720 C C . LEU A 1 91 ? -13.582 -8.727 -4.721 1.00 95.62 91 LEU A C 1
ATOM 722 O O . LEU A 1 91 ? -13.865 -8.211 -5.794 1.00 95.62 91 LEU A O 1
ATOM 726 N N . ASP A 1 92 ? -14.505 -9.325 -3.957 1.00 92.75 92 ASP A N 1
ATOM 727 C CA . ASP A 1 92 ? -15.925 -9.424 -4.332 1.00 92.75 92 ASP A CA 1
ATOM 728 C C . ASP A 1 92 ? -16.676 -8.076 -4.217 1.00 92.75 92 ASP A C 1
ATOM 730 O O . ASP A 1 92 ? -17.816 -7.960 -4.670 1.00 92.75 92 ASP A O 1
ATOM 734 N N . PHE A 1 93 ? -16.062 -7.062 -3.593 1.00 90.38 93 PHE A N 1
ATOM 735 C CA . PHE A 1 93 ? -16.649 -5.739 -3.340 1.00 90.38 93 PHE A CA 1
ATOM 736 C C . PHE A 1 93 ? -16.086 -4.634 -4.242 1.00 90.38 93 PHE A C 1
ATOM 738 O O . PHE A 1 93 ? -16.623 -3.525 -4.222 1.00 90.38 93 PHE A O 1
ATOM 745 N N . VAL A 1 94 ? -15.027 -4.922 -5.003 1.00 92.62 94 VAL A N 1
ATOM 746 C CA . VAL A 1 94 ? -14.373 -3.974 -5.914 1.00 92.62 94 VAL A CA 1
ATOM 747 C C . VAL A 1 94 ? -15.345 -3.552 -7.016 1.00 92.62 94 VAL A C 1
ATOM 749 O O . VAL A 1 94 ? -15.967 -4.402 -7.658 1.00 92.62 94 VAL A O 1
ATOM 752 N N . GLN A 1 95 ? -15.489 -2.242 -7.230 1.00 92.44 95 GLN A N 1
ATOM 753 C CA . GLN A 1 95 ? -16.364 -1.694 -8.278 1.00 92.44 95 GLN A CA 1
ATOM 754 C C . GLN A 1 95 ? -15.631 -0.879 -9.339 1.00 92.44 95 GLN A C 1
ATOM 756 O O . GLN A 1 95 ? -16.176 -0.697 -10.427 1.00 92.44 95 GLN A O 1
ATOM 761 N N . ASP A 1 96 ? -14.433 -0.404 -9.025 1.00 91.88 96 ASP A N 1
ATOM 762 C CA . ASP A 1 96 ? -13.609 0.394 -9.919 1.00 91.88 96 ASP A CA 1
ATOM 763 C C . ASP A 1 96 ? -12.127 0.025 -9.786 1.00 91.88 96 ASP A C 1
ATOM 765 O O . ASP A 1 96 ? -11.717 -0.754 -8.918 1.00 91.88 96 ASP A O 1
ATOM 769 N N . GLU A 1 97 ? -11.326 0.577 -10.688 1.00 91.94 97 GLU A N 1
ATOM 770 C CA . GLU A 1 97 ? -9.907 0.287 -10.819 1.00 91.94 97 GLU A CA 1
ATOM 771 C C . GLU A 1 97 ? -9.129 0.732 -9.577 1.00 91.94 97 GLU A C 1
ATOM 773 O O . GLU A 1 97 ? -8.237 0.018 -9.129 1.00 91.94 97 GLU A O 1
ATOM 778 N N . ARG A 1 98 ? -9.494 1.860 -8.953 1.00 92.38 98 ARG A N 1
ATOM 779 C CA . ARG A 1 98 ? -8.794 2.381 -7.766 1.00 92.38 98 ARG A CA 1
ATOM 780 C C . ARG A 1 98 ? -8.993 1.465 -6.568 1.00 92.38 98 ARG A C 1
ATOM 782 O O . ARG A 1 98 ? -8.046 1.161 -5.847 1.00 92.38 98 ARG A O 1
ATOM 789 N N . GLU A 1 99 ? -10.215 0.981 -6.383 1.00 94.62 99 GLU A N 1
ATOM 790 C CA . GLU A 1 99 ? -10.525 -0.025 -5.372 1.00 94.62 99 GLU A CA 1
ATOM 791 C C . GLU A 1 99 ? -9.764 -1.323 -5.638 1.00 94.62 99 GLU A C 1
ATOM 793 O O . GLU A 1 99 ? -9.200 -1.908 -4.709 1.00 94.62 99 GLU A O 1
ATOM 798 N N . ALA A 1 100 ? -9.685 -1.747 -6.902 1.00 95.62 100 ALA A N 1
ATOM 799 C CA . ALA A 1 100 ? -8.913 -2.920 -7.289 1.00 95.62 100 ALA A CA 1
ATOM 800 C C . ALA A 1 100 ? -7.431 -2.763 -6.920 1.00 95.62 100 ALA A C 1
ATOM 802 O O . ALA A 1 100 ? -6.861 -3.678 -6.323 1.00 95.62 100 ALA A O 1
ATOM 803 N N . LEU A 1 101 ? -6.823 -1.607 -7.218 1.00 96.56 101 LEU A N 1
ATOM 804 C CA . LEU A 1 101 ? -5.420 -1.324 -6.903 1.00 96.56 101 LEU A CA 1
ATOM 805 C C . LEU A 1 101 ? -5.138 -1.446 -5.410 1.00 96.56 101 LEU A C 1
ATOM 807 O O . LEU A 1 101 ? -4.224 -2.176 -5.035 1.00 96.56 101 LEU A O 1
ATOM 811 N N . ILE A 1 102 ? -5.963 -0.831 -4.561 1.00 96.94 102 ILE A N 1
ATOM 812 C CA . ILE A 1 102 ? -5.779 -0.872 -3.104 1.00 96.94 102 ILE A CA 1
ATOM 813 C C . ILE A 1 102 ? -5.830 -2.318 -2.590 1.00 96.94 102 ILE A C 1
ATOM 815 O O . ILE A 1 102 ? -4.955 -2.766 -1.842 1.00 96.94 102 ILE A O 1
ATOM 819 N N . ILE A 1 103 ? -6.842 -3.090 -3.002 1.00 98.06 103 ILE A N 1
ATOM 820 C CA . ILE A 1 103 ? -7.000 -4.471 -2.524 1.00 98.06 103 ILE A CA 1
ATOM 821 C C . ILE A 1 103 ? -5.886 -5.372 -3.063 1.00 98.06 103 ILE A C 1
ATOM 823 O O . ILE A 1 103 ? -5.321 -6.178 -2.313 1.00 98.06 103 ILE A O 1
ATOM 827 N N . HIS A 1 104 ? -5.540 -5.247 -4.345 1.00 98.44 104 HIS A N 1
ATOM 828 C CA . HIS A 1 104 ? -4.467 -6.035 -4.938 1.00 98.44 104 HIS A CA 1
ATOM 829 C C . HIS A 1 104 ? -3.098 -5.668 -4.362 1.00 98.44 104 HIS A C 1
ATOM 831 O O . HIS A 1 104 ? -2.325 -6.580 -4.069 1.00 98.44 104 HIS A O 1
ATOM 837 N N . GLY A 1 105 ? -2.832 -4.388 -4.119 1.00 98.25 105 GLY A N 1
ATOM 838 C CA . GLY A 1 105 ? -1.633 -3.883 -3.460 1.00 98.25 105 GLY A CA 1
ATOM 839 C C . GLY A 1 105 ? -1.472 -4.415 -2.040 1.00 98.25 105 GLY A C 1
ATOM 840 O O . GLY A 1 105 ? -0.445 -5.012 -1.697 1.00 98.25 105 GLY A O 1
ATOM 841 N N . ALA A 1 106 ? -2.538 -4.347 -1.237 1.00 98.31 106 ALA A N 1
ATOM 842 C CA . ALA A 1 106 ? -2.564 -4.959 0.087 1.00 98.31 106 ALA A CA 1
ATOM 843 C C . ALA A 1 106 ? -2.263 -6.466 0.016 1.00 98.31 106 ALA A C 1
ATOM 845 O O . ALA A 1 106 ? -1.384 -6.961 0.719 1.00 98.31 106 ALA A O 1
ATOM 846 N N . LEU A 1 107 ? -2.927 -7.210 -0.873 1.00 98.62 107 LEU A N 1
ATOM 847 C CA . LEU A 1 107 ? -2.699 -8.648 -1.059 1.00 98.62 107 LEU A CA 1
ATOM 848 C C . LEU A 1 107 ? -1.283 -8.984 -1.561 1.00 98.62 107 LEU A C 1
ATOM 850 O O . LEU A 1 107 ? -0.711 -10.001 -1.150 1.00 98.62 107 LEU A O 1
ATOM 854 N N . LEU A 1 108 ? -0.695 -8.143 -2.414 1.00 98.38 108 LEU A N 1
ATOM 855 C CA . LEU A 1 108 ? 0.681 -8.286 -2.887 1.00 98.38 108 LEU A CA 1
ATOM 856 C C . LEU A 1 108 ? 1.678 -8.180 -1.727 1.00 98.38 108 LEU A C 1
ATOM 858 O O . LEU A 1 108 ? 2.595 -8.998 -1.642 1.00 98.38 108 LEU A O 1
ATOM 862 N N . LYS A 1 109 ? 1.450 -7.271 -0.770 1.00 97.38 109 LYS A N 1
ATOM 863 C CA . LYS A 1 109 ? 2.273 -7.128 0.449 1.00 97.38 109 LYS A CA 1
ATOM 864 C C . LYS A 1 109 ? 2.244 -8.392 1.332 1.00 97.38 109 LYS A C 1
ATOM 866 O O . LYS A 1 109 ? 3.212 -8.656 2.055 1.00 97.38 109 LYS A O 1
ATOM 871 N N . PHE A 1 110 ? 1.200 -9.225 1.213 1.00 97.00 110 PHE A N 1
ATOM 872 C CA . PHE A 1 110 ? 1.108 -10.578 1.798 1.00 97.00 110 PHE A CA 1
ATOM 873 C C . PHE A 1 110 ? 1.679 -11.701 0.908 1.00 97.00 110 PHE A C 1
ATOM 875 O O . PHE A 1 110 ? 1.685 -12.864 1.313 1.00 97.00 110 PHE A O 1
ATOM 882 N N . GLY A 1 111 ? 2.180 -11.382 -0.284 1.00 95.81 111 GLY A N 1
ATOM 883 C CA . GLY A 1 111 ? 2.780 -12.330 -1.221 1.00 95.81 111 GLY A CA 1
ATOM 884 C C . GLY A 1 111 ? 1.787 -13.030 -2.153 1.00 95.81 111 GLY A C 1
ATOM 885 O O . GLY A 1 111 ? 2.127 -14.078 -2.708 1.00 95.81 111 GLY A O 1
ATOM 886 N N . PHE A 1 112 ? 0.573 -12.497 -2.336 1.00 97.69 112 PHE A N 1
ATOM 887 C CA . PHE A 1 112 ? -0.416 -13.101 -3.232 1.00 97.69 112 PHE A CA 1
ATOM 888 C C . PHE A 1 112 ? -0.019 -12.925 -4.702 1.00 97.69 112 PHE A C 1
ATOM 890 O O . PHE A 1 112 ? -0.026 -11.819 -5.244 1.00 97.69 112 PHE A O 1
ATOM 897 N N . LYS A 1 113 ? 0.339 -14.029 -5.363 1.00 96.50 113 LYS A N 1
ATOM 898 C CA . LYS A 1 113 ? 0.896 -14.004 -6.723 1.00 96.50 113 LYS A CA 1
ATOM 899 C C . LYS A 1 113 ? -0.119 -13.632 -7.792 1.00 96.50 113 LYS A C 1
ATOM 901 O O . LYS A 1 113 ? 0.260 -13.106 -8.831 1.00 96.50 113 LYS A O 1
ATOM 906 N N . GLU A 1 114 ? -1.391 -13.883 -7.548 1.00 97.75 114 GLU A N 1
ATOM 907 C CA . GLU A 1 114 ? -2.486 -13.476 -8.413 1.00 97.75 114 GLU A CA 1
ATOM 908 C C . GLU A 1 114 ? -2.619 -11.949 -8.448 1.00 97.75 114 GLU A C 1
ATOM 910 O O . GLU A 1 114 ? -2.779 -11.400 -9.532 1.00 97.75 114 GLU A O 1
ATOM 915 N N . SER A 1 115 ? -2.442 -11.260 -7.313 1.00 98.12 115 SER A N 1
ATOM 916 C CA . SER A 1 115 ? -2.389 -9.792 -7.293 1.00 98.12 115 SER A CA 1
ATOM 917 C C . SER A 1 115 ? -1.166 -9.233 -8.008 1.00 98.12 115 SER A C 1
ATOM 919 O O . SER A 1 115 ? -1.293 -8.257 -8.733 1.00 98.12 115 SER A O 1
ATOM 921 N N . GLU A 1 116 ? 0.004 -9.864 -7.857 1.00 98.12 116 GLU A N 1
ATOM 922 C CA . GLU A 1 116 ? 1.209 -9.461 -8.601 1.00 98.12 116 GLU A CA 1
ATOM 923 C C . GLU A 1 116 ? 0.970 -9.522 -10.115 1.00 98.12 116 GLU A C 1
ATOM 925 O O . GLU A 1 116 ? 1.326 -8.601 -10.840 1.00 98.12 116 GLU A O 1
ATOM 930 N N . LYS A 1 117 ? 0.327 -10.597 -10.589 1.00 97.44 117 LYS A N 1
ATOM 931 C CA . LYS A 1 117 ? -0.021 -10.771 -12.006 1.00 97.44 117 LYS A CA 1
ATOM 932 C C . LYS A 1 117 ? -1.062 -9.767 -12.481 1.00 97.44 117 LYS A C 1
ATOM 934 O O . LYS A 1 117 ? -0.941 -9.294 -13.602 1.00 97.44 117 LYS A O 1
ATOM 939 N N . TYR A 1 118 ? -2.071 -9.487 -11.656 1.00 97.00 118 TYR A N 1
ATOM 940 C CA . TYR A 1 118 ? -3.089 -8.486 -11.958 1.00 97.00 118 TYR A CA 1
ATOM 941 C C . TYR A 1 118 ? -2.440 -7.115 -12.152 1.00 97.00 118 TYR A C 1
ATOM 943 O O . TYR A 1 118 ? -2.511 -6.557 -13.236 1.00 97.00 118 TYR A O 1
ATOM 951 N N . LEU A 1 119 ? -1.703 -6.630 -11.150 1.00 97.62 119 LEU A N 1
ATOM 952 C CA . LEU A 1 119 ? -1.071 -5.311 -11.200 1.00 97.62 119 LEU A CA 1
ATOM 953 C C . LEU A 1 119 ? -0.057 -5.197 -12.347 1.00 97.62 119 LEU A C 1
ATOM 955 O O . LEU A 1 119 ? 0.024 -4.165 -13.004 1.00 97.62 119 LEU A O 1
ATOM 959 N N . LEU A 1 120 ? 0.691 -6.269 -12.628 1.00 97.12 120 LEU A N 1
ATOM 960 C CA . LEU A 1 120 ? 1.596 -6.307 -13.776 1.00 97.12 120 LEU A CA 1
ATOM 961 C C . LEU A 1 120 ? 0.837 -6.208 -15.107 1.00 97.12 120 LEU A C 1
ATOM 963 O O . LEU A 1 120 ? 1.276 -5.501 -16.008 1.00 97.12 120 LEU A O 1
ATOM 967 N N . TYR A 1 121 ? -0.305 -6.891 -15.228 1.00 95.88 121 TYR A N 1
ATOM 968 C CA . TYR A 1 121 ? -1.149 -6.797 -16.415 1.00 95.88 121 TYR A CA 1
ATOM 969 C C . TYR A 1 121 ? -1.676 -5.372 -16.618 1.00 95.88 121 TYR A C 1
ATOM 971 O O . TYR A 1 121 ? -1.559 -4.864 -17.733 1.00 95.88 121 TYR A O 1
ATOM 979 N N . GLU A 1 122 ? -2.176 -4.737 -15.552 1.00 95.00 122 GLU A N 1
ATOM 980 C CA . GLU A 1 122 ? -2.658 -3.349 -15.573 1.00 95.00 122 GLU A CA 1
ATOM 981 C C . GLU A 1 122 ? -1.560 -2.373 -16.021 1.00 95.00 122 GLU A C 1
ATOM 983 O O . GLU A 1 122 ? -1.797 -1.524 -16.874 1.00 95.00 122 GLU A O 1
ATOM 988 N N . LEU A 1 123 ? -0.328 -2.540 -15.521 1.00 95.56 123 LEU A N 1
ATOM 989 C CA . LEU A 1 123 ? 0.815 -1.702 -15.903 1.00 95.56 123 LEU A CA 1
ATOM 990 C C . LEU A 1 123 ? 1.167 -1.819 -17.396 1.00 95.56 123 LEU A C 1
ATOM 992 O O . LEU A 1 123 ? 1.554 -0.837 -18.032 1.00 95.56 123 LEU A O 1
ATOM 996 N N . GLU A 1 124 ? 1.124 -3.037 -17.938 1.00 93.00 124 GLU A N 1
ATOM 997 C CA . GLU A 1 124 ? 1.667 -3.343 -19.264 1.00 93.00 124 GLU A CA 1
ATOM 998 C C . GLU A 1 124 ? 0.648 -3.232 -20.401 1.00 93.00 124 GLU A C 1
ATOM 1000 O O . GLU A 1 124 ? 1.039 -2.944 -21.535 1.00 93.00 124 GLU A O 1
ATOM 1005 N N . ASN A 1 125 ? -0.625 -3.538 -20.137 1.00 88.19 125 ASN A N 1
ATOM 1006 C CA . ASN A 1 125 ? -1.588 -3.853 -21.194 1.00 88.19 125 ASN A CA 1
ATOM 1007 C C . ASN A 1 125 ? -2.855 -3.001 -21.171 1.00 88.19 125 ASN A C 1
ATOM 1009 O O . ASN A 1 125 ? -3.563 -3.004 -22.182 1.00 88.19 125 ASN A O 1
ATOM 1013 N N . ASP A 1 126 ? -3.166 -2.306 -20.074 1.00 80.88 126 ASP A N 1
ATOM 1014 C CA . ASP A 1 126 ? -4.428 -1.580 -19.966 1.00 80.88 126 ASP A CA 1
ATOM 1015 C C . ASP A 1 126 ? -4.276 -0.094 -20.363 1.00 80.88 126 ASP A C 1
ATOM 1017 O O . ASP A 1 126 ? -3.660 0.689 -19.638 1.00 80.88 126 ASP A O 1
ATOM 1021 N N . PRO A 1 127 ? -4.841 0.341 -21.508 1.00 75.50 127 PRO A N 1
ATOM 1022 C CA . PRO A 1 127 ? -4.760 1.732 -21.946 1.00 75.50 127 PRO A CA 1
ATOM 1023 C C . PRO A 1 127 ? -5.603 2.697 -21.096 1.00 75.50 127 PRO A C 1
ATOM 1025 O O . PRO A 1 127 ? -5.407 3.907 -21.192 1.00 75.50 127 PRO A O 1
ATOM 1028 N N . TYR A 1 128 ? -6.557 2.203 -20.301 1.00 78.44 128 TYR A N 1
ATOM 1029 C CA . TYR A 1 128 ? -7.351 3.014 -19.374 1.00 78.44 128 TYR A CA 1
ATOM 1030 C C . TYR A 1 128 ? -6.590 3.318 -18.082 1.00 78.44 128 TYR A C 1
ATOM 1032 O O . TYR A 1 128 ? -6.906 4.295 -17.405 1.00 78.44 128 TYR A O 1
ATOM 1040 N N . MET A 1 129 ? -5.547 2.541 -17.783 1.00 82.81 129 MET A N 1
ATOM 1041 C CA . MET A 1 129 ? -4.695 2.731 -16.611 1.00 82.81 129 MET A CA 1
ATOM 1042 C C . MET A 1 129 ? -3.613 3.787 -16.808 1.00 82.81 129 MET A C 1
ATOM 1044 O O . MET A 1 129 ? -2.841 4.024 -15.887 1.00 82.81 129 MET A O 1
ATOM 1048 N N . GLU A 1 130 ? -3.567 4.464 -17.959 1.00 83.62 130 GLU A N 1
ATOM 1049 C CA . GLU A 1 130 ? -2.553 5.481 -18.258 1.00 83.62 130 GLU A CA 1
ATOM 1050 C C . GLU A 1 130 ? -2.513 6.601 -17.197 1.00 83.62 130 GLU A C 1
ATOM 1052 O O . GLU A 1 130 ? -1.440 7.063 -16.817 1.00 83.62 130 GLU A O 1
ATOM 1057 N N . GLU A 1 131 ? -3.671 6.991 -16.650 1.00 87.56 131 GLU A N 1
ATOM 1058 C CA . GLU A 1 131 ? -3.766 7.992 -15.572 1.00 87.56 131 GLU A CA 1
ATOM 1059 C C . GLU A 1 131 ? -3.401 7.443 -14.179 1.00 87.56 131 GLU A C 1
ATOM 1061 O O . GLU A 1 131 ? -3.194 8.224 -13.254 1.00 87.56 131 GLU A O 1
ATOM 1066 N N . LEU A 1 132 ? -3.321 6.118 -14.028 1.00 92.69 132 LEU A N 1
ATOM 1067 C CA . LEU A 1 132 ? -3.056 5.400 -12.774 1.00 92.69 132 LEU A CA 1
ATOM 1068 C C . LEU A 1 132 ? -1.713 4.649 -12.801 1.00 92.69 132 LEU A C 1
ATOM 1070 O O . LEU A 1 132 ? -1.423 3.864 -11.900 1.00 92.69 132 LEU A O 1
ATOM 1074 N N . VAL A 1 133 ? -0.874 4.873 -13.820 1.00 95.06 133 VAL A N 1
ATOM 1075 C CA . VAL A 1 133 ? 0.419 4.183 -13.988 1.00 95.06 133 VAL A CA 1
ATOM 1076 C C . VAL A 1 133 ? 1.295 4.322 -12.743 1.00 95.06 133 VAL A C 1
ATOM 1078 O O . VAL A 1 133 ? 1.900 3.343 -12.305 1.00 95.06 133 VAL A O 1
ATOM 1081 N N . MET A 1 134 ? 1.336 5.519 -12.150 1.00 95.94 134 MET A N 1
ATOM 1082 C CA . MET A 1 134 ? 2.079 5.761 -10.913 1.00 95.94 134 MET A CA 1
ATOM 1083 C C . MET A 1 134 ? 1.504 4.957 -9.741 1.00 95.94 134 MET A C 1
ATOM 1085 O O . MET A 1 134 ? 2.264 4.316 -9.022 1.00 95.94 134 MET A O 1
ATOM 1089 N N . ASP A 1 135 ? 0.181 4.928 -9.572 1.00 95.38 135 ASP A N 1
ATOM 1090 C CA . ASP A 1 135 ? -0.470 4.179 -8.490 1.00 95.38 135 ASP A CA 1
ATOM 1091 C C . ASP A 1 135 ? -0.196 2.671 -8.614 1.00 95.38 135 ASP A C 1
ATOM 1093 O O . ASP A 1 135 ? 0.208 2.017 -7.650 1.00 95.38 135 ASP A O 1
ATOM 1097 N N . VAL A 1 136 ? -0.311 2.117 -9.827 1.00 97.12 136 VAL A N 1
ATOM 1098 C CA . VAL A 1 136 ? 0.033 0.713 -10.111 1.00 97.12 136 VAL A CA 1
ATOM 1099 C C . VAL A 1 136 ? 1.499 0.434 -9.778 1.00 97.12 136 VAL A C 1
ATOM 1101 O O . VAL A 1 136 ? 1.819 -0.591 -9.168 1.00 97.12 136 VAL A O 1
ATOM 1104 N N . ALA A 1 137 ? 2.399 1.338 -10.173 1.00 97.50 137 ALA A N 1
ATOM 1105 C CA . ALA A 1 137 ? 3.824 1.203 -9.912 1.00 97.50 137 ALA A CA 1
ATOM 1106 C C . ALA A 1 137 ? 4.140 1.238 -8.413 1.00 97.50 137 ALA A C 1
ATOM 1108 O O . ALA A 1 137 ? 4.936 0.420 -7.948 1.00 97.50 137 ALA A O 1
ATOM 1109 N N . ILE A 1 138 ? 3.492 2.122 -7.652 1.00 96.62 138 ILE A N 1
ATOM 1110 C CA . ILE A 1 138 ? 3.622 2.196 -6.193 1.00 96.62 138 ILE A CA 1
ATOM 1111 C C . ILE A 1 138 ? 3.207 0.868 -5.557 1.00 96.62 138 ILE A C 1
ATOM 1113 O O . ILE A 1 138 ? 3.964 0.328 -4.748 1.00 96.62 138 ILE A O 1
ATOM 1117 N N . GLU A 1 139 ? 2.081 0.275 -5.957 1.00 96.94 139 GLU A N 1
ATOM 1118 C CA . GLU A 1 139 ? 1.671 -1.018 -5.396 1.00 96.94 139 GLU A CA 1
ATOM 1119 C C . GLU A 1 139 ? 2.648 -2.145 -5.761 1.00 96.94 139 GLU A C 1
ATOM 1121 O O . GLU A 1 139 ? 3.088 -2.922 -4.897 1.00 96.94 139 GLU A O 1
ATOM 1126 N N . LEU A 1 140 ? 3.063 -2.199 -7.032 1.00 97.62 140 LEU A N 1
ATOM 1127 C CA . LEU A 1 140 ? 4.067 -3.142 -7.530 1.00 97.62 140 LEU A CA 1
ATOM 1128 C C . LEU A 1 140 ? 5.437 -2.961 -6.882 1.00 97.62 140 LEU A C 1
ATOM 1130 O O . LEU A 1 140 ? 6.203 -3.928 -6.823 1.00 97.62 140 LEU A O 1
ATOM 1134 N N . SER A 1 141 ? 5.734 -1.774 -6.351 1.00 96.38 141 SER A N 1
ATOM 1135 C CA . SER A 1 141 ? 7.011 -1.477 -5.712 1.00 96.38 141 SER A CA 1
ATOM 1136 C C . SER A 1 141 ? 7.303 -2.436 -4.570 1.00 96.38 141 SER A C 1
ATOM 1138 O O . SER A 1 141 ? 8.464 -2.701 -4.299 1.00 96.38 141 SER A O 1
ATOM 1140 N N . SER A 1 142 ? 6.290 -3.024 -3.925 1.00 94.69 142 SER A N 1
ATOM 1141 C CA . SER A 1 142 ? 6.446 -4.017 -2.854 1.00 94.69 142 SER A CA 1
ATOM 1142 C C . SER A 1 142 ? 6.945 -5.396 -3.329 1.00 94.69 142 SER A C 1
ATOM 1144 O O . SER A 1 142 ? 7.356 -6.222 -2.509 1.00 94.69 142 SER A O 1
ATOM 1146 N N . SER A 1 143 ? 6.946 -5.651 -4.642 1.00 96.00 143 SER A N 1
ATOM 1147 C CA . SER A 1 143 ? 7.428 -6.893 -5.246 1.00 96.00 143 SER A CA 1
ATOM 1148 C C . SER A 1 143 ? 8.954 -6.925 -5.396 1.00 96.00 143 SER A C 1
ATOM 1150 O O . SER A 1 143 ? 9.594 -5.924 -5.696 1.00 96.00 143 SER A O 1
ATOM 1152 N N . ASN A 1 144 ? 9.541 -8.117 -5.260 1.00 94.12 144 ASN A N 1
ATOM 1153 C CA . ASN A 1 144 ? 10.937 -8.396 -5.628 1.00 94.12 144 ASN A CA 1
ATOM 1154 C C . ASN A 1 144 ? 11.027 -9.274 -6.895 1.00 94.12 144 ASN A C 1
ATOM 1156 O O . ASN A 1 144 ? 12.018 -9.970 -7.111 1.00 94.12 144 ASN A O 1
ATOM 1160 N N . ASN A 1 145 ? 9.963 -9.334 -7.701 1.00 95.31 145 ASN A N 1
ATOM 1161 C CA . ASN A 1 145 ? 9.919 -10.156 -8.905 1.00 95.31 145 ASN A CA 1
ATOM 1162 C C . ASN A 1 145 ? 10.723 -9.493 -10.049 1.00 95.31 145 ASN A C 1
ATOM 1164 O O . ASN A 1 145 ? 10.407 -8.364 -10.431 1.00 95.31 145 ASN A O 1
ATOM 1168 N N . PRO A 1 146 ? 11.704 -10.194 -10.655 1.00 95.75 146 PRO A N 1
ATOM 1169 C CA . PRO A 1 146 ? 12.452 -9.711 -11.817 1.00 95.75 146 PRO A CA 1
ATOM 1170 C C . PRO A 1 146 ? 11.602 -9.265 -13.012 1.00 95.75 146 PRO A C 1
ATOM 1172 O O . PRO A 1 146 ? 12.047 -8.440 -13.801 1.00 95.75 146 PRO A O 1
ATOM 1175 N N . GLU A 1 147 ? 10.400 -9.807 -13.189 1.00 96.50 147 GLU A N 1
ATOM 1176 C CA . GLU A 1 147 ? 9.522 -9.375 -14.281 1.00 96.50 147 GLU A CA 1
ATOM 1177 C C . GLU A 1 147 ? 8.874 -8.017 -13.982 1.00 96.50 147 GLU A C 1
ATOM 1179 O O . GLU A 1 147 ? 8.746 -7.195 -14.883 1.00 96.50 147 GLU A O 1
ATOM 1184 N N . VAL A 1 148 ? 8.580 -7.724 -12.709 1.00 97.69 148 VAL A N 1
ATOM 1185 C CA . VAL A 1 148 ? 8.032 -6.424 -12.291 1.00 97.69 148 VAL A CA 1
ATOM 1186 C C . VAL A 1 148 ? 9.051 -5.310 -12.522 1.00 97.69 148 VAL A C 1
ATOM 1188 O O . VAL A 1 148 ? 8.716 -4.297 -13.129 1.00 97.69 148 VAL A O 1
ATOM 1191 N N . ILE A 1 149 ? 10.314 -5.505 -12.118 1.00 97.25 149 ILE A N 1
ATOM 1192 C CA . ILE A 1 149 ? 11.353 -4.478 -12.315 1.00 97.25 149 ILE A CA 1
ATOM 1193 C C . ILE A 1 149 ? 11.601 -4.203 -13.808 1.00 97.25 149 ILE A C 1
ATOM 1195 O O . ILE A 1 149 ? 11.791 -3.053 -14.202 1.00 97.25 149 ILE A O 1
ATOM 1199 N N . LYS A 1 150 ? 11.545 -5.233 -14.664 1.00 96.88 150 LYS A N 1
ATOM 1200 C CA . LYS A 1 150 ? 11.685 -5.075 -16.121 1.00 96.88 150 LYS A CA 1
ATOM 1201 C C . LYS A 1 150 ? 10.510 -4.314 -16.726 1.00 96.88 150 LYS A C 1
ATOM 1203 O O . LYS A 1 150 ? 10.735 -3.430 -17.551 1.00 96.88 150 LYS A O 1
ATOM 1208 N N . ALA A 1 151 ? 9.285 -4.641 -16.319 1.00 97.19 151 ALA A N 1
ATOM 1209 C CA . ALA A 1 151 ? 8.087 -3.960 -16.797 1.00 97.19 151 ALA A CA 1
ATOM 1210 C C . ALA A 1 151 ? 8.085 -2.482 -16.391 1.00 97.19 151 ALA A C 1
ATOM 1212 O O . ALA A 1 151 ? 7.896 -1.618 -17.246 1.00 97.19 151 ALA A O 1
ATOM 1213 N N . LEU A 1 152 ? 8.413 -2.182 -15.129 1.00 97.56 152 LEU A N 1
ATOM 1214 C CA . LEU A 1 152 ? 8.570 -0.807 -14.650 1.00 97.56 152 LEU A CA 1
ATOM 1215 C C . LEU A 1 152 ? 9.676 -0.065 -15.402 1.00 97.56 152 LEU A C 1
ATOM 1217 O O . LEU A 1 152 ? 9.455 1.056 -15.842 1.00 97.56 152 LEU A O 1
ATOM 1221 N N . SER A 1 153 ? 10.832 -0.699 -15.630 1.00 96.88 153 SER A N 1
ATOM 1222 C CA . SER A 1 153 ? 11.934 -0.094 -16.397 1.00 96.88 153 SER A CA 1
ATOM 1223 C C . SER A 1 153 ? 11.516 0.288 -17.812 1.00 96.88 153 SER A C 1
ATOM 1225 O O . SER A 1 153 ? 11.877 1.356 -18.294 1.00 96.88 153 SER A O 1
ATOM 1227 N N . LYS A 1 154 ? 10.744 -0.582 -18.473 1.00 95.94 154 LYS A N 1
ATOM 1228 C CA . LYS A 1 154 ? 10.209 -0.320 -19.809 1.00 95.94 154 LYS A CA 1
ATOM 1229 C C . LYS A 1 154 ? 9.186 0.815 -19.776 1.00 95.94 154 LYS A C 1
ATOM 1231 O O . LYS A 1 154 ? 9.269 1.725 -20.592 1.00 95.94 154 LYS A O 1
ATOM 1236 N N . LYS A 1 155 ? 8.242 0.789 -18.829 1.00 95.69 155 LYS A N 1
ATOM 1237 C CA . LYS A 1 155 ? 7.219 1.839 -18.697 1.00 95.69 155 LYS A CA 1
ATOM 1238 C C . LYS A 1 155 ? 7.851 3.191 -18.328 1.00 95.69 155 LYS A C 1
ATOM 1240 O O . LYS A 1 155 ? 7.382 4.221 -18.797 1.00 95.69 155 LYS A O 1
ATOM 1245 N N . ALA A 1 156 ? 8.980 3.197 -17.614 1.00 96.00 156 ALA A N 1
ATOM 1246 C CA . ALA A 1 156 ? 9.750 4.398 -17.279 1.00 96.00 156 ALA A CA 1
ATOM 1247 C C . ALA A 1 156 ? 10.408 5.101 -18.487 1.00 96.00 156 ALA A C 1
ATOM 1249 O O . ALA A 1 156 ? 10.863 6.241 -18.370 1.00 96.00 156 ALA A O 1
ATOM 1250 N N . GLU A 1 157 ? 10.474 4.451 -19.655 1.00 93.56 157 GLU A N 1
ATOM 1251 C CA . GLU A 1 157 ? 10.883 5.114 -20.901 1.00 93.56 157 GLU A CA 1
ATOM 1252 C C . GLU A 1 157 ? 9.839 6.142 -21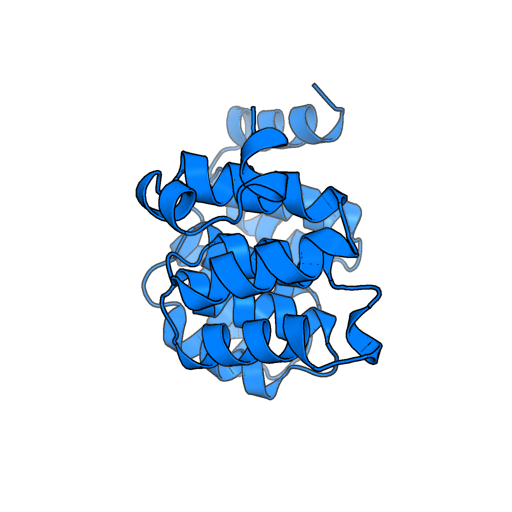.364 1.00 93.56 157 GLU A C 1
ATOM 1254 O O . GLU A 1 157 ? 10.204 7.178 -21.923 1.00 93.56 157 GLU A O 1
ATOM 1259 N N . GLU A 1 158 ? 8.561 5.869 -21.093 1.00 92.81 158 GLU A N 1
ATOM 1260 C CA . GLU A 1 158 ? 7.414 6.730 -21.406 1.00 92.81 158 GLU A CA 1
ATOM 1261 C C . GLU A 1 158 ? 7.009 7.605 -20.205 1.00 92.81 158 GLU A C 1
ATOM 1263 O O . GLU A 1 158 ? 6.556 8.731 -20.399 1.00 92.81 158 GLU A O 1
ATOM 1268 N N . HIS A 1 159 ? 7.256 7.118 -18.982 1.00 94.00 159 HIS A N 1
ATOM 1269 C CA . HIS A 1 159 ? 6.912 7.751 -17.702 1.00 94.00 159 HIS A CA 1
ATOM 1270 C C . HIS A 1 159 ? 8.156 7.927 -16.809 1.00 94.00 159 HIS A C 1
ATOM 1272 O O . HIS A 1 159 ? 8.391 7.116 -15.907 1.00 94.00 159 HIS A O 1
ATOM 1278 N N . PRO A 1 160 ? 9.006 8.943 -17.053 1.00 94.62 160 PRO A N 1
ATOM 1279 C CA . PRO A 1 160 ? 10.274 9.116 -16.338 1.00 94.62 160 PRO A CA 1
ATOM 1280 C C . PRO A 1 160 ? 10.152 9.192 -14.811 1.00 94.62 160 PRO A C 1
ATOM 1282 O O . PRO A 1 160 ? 11.095 8.830 -14.114 1.00 94.62 160 PRO A O 1
ATOM 1285 N N . GLU A 1 161 ? 9.006 9.629 -14.292 1.00 94.81 161 GLU A N 1
ATOM 1286 C CA . GLU A 1 161 ? 8.674 9.663 -12.866 1.00 94.81 161 GLU A CA 1
ATOM 1287 C C . GLU A 1 161 ? 8.712 8.280 -12.192 1.00 94.81 161 GLU A C 1
ATOM 1289 O O . GLU A 1 161 ? 8.930 8.183 -10.988 1.00 94.81 161 GLU A O 1
ATOM 1294 N N . LEU A 1 162 ? 8.571 7.187 -12.951 1.00 97.00 162 LEU A N 1
ATOM 1295 C CA . LEU A 1 162 ? 8.666 5.828 -12.410 1.00 97.00 162 LEU A CA 1
ATOM 1296 C C . LEU A 1 162 ? 10.088 5.442 -11.980 1.00 97.00 162 LEU A C 1
ATOM 1298 O O . LEU A 1 162 ? 10.260 4.434 -11.292 1.00 97.00 162 LEU A O 1
ATOM 1302 N N . VAL A 1 163 ? 11.108 6.219 -12.360 1.00 97.38 163 VAL A N 1
ATOM 1303 C CA . VAL A 1 163 ? 12.488 5.998 -11.901 1.00 97.38 163 VAL A CA 1
ATOM 1304 C C . VAL A 1 163 ? 12.575 6.068 -10.376 1.00 97.38 163 VAL A C 1
ATOM 1306 O O . VAL A 1 163 ? 13.262 5.235 -9.792 1.00 97.38 163 VAL A O 1
ATOM 1309 N N . ASP A 1 164 ? 11.815 6.956 -9.728 1.00 97.00 164 ASP A N 1
ATOM 1310 C CA . ASP A 1 164 ? 11.801 7.083 -8.265 1.00 97.00 164 ASP A CA 1
ATOM 1311 C C . ASP A 1 164 ? 11.288 5.794 -7.600 1.00 97.00 164 ASP A C 1
ATOM 1313 O O . ASP A 1 164 ? 11.853 5.303 -6.620 1.00 97.00 164 ASP A O 1
ATOM 1317 N N . VAL A 1 165 ? 10.253 5.178 -8.182 1.00 97.44 165 VAL A N 1
ATOM 1318 C CA . VAL A 1 165 ? 9.711 3.895 -7.710 1.00 97.44 165 VAL A CA 1
ATOM 1319 C C . VAL A 1 165 ? 10.744 2.779 -7.875 1.00 97.44 165 VAL A C 1
ATOM 1321 O O . VAL A 1 165 ? 10.967 1.991 -6.954 1.00 97.44 165 VAL A O 1
ATOM 1324 N N . ILE A 1 166 ? 11.408 2.720 -9.034 1.00 97.81 166 ILE A N 1
ATOM 1325 C CA . ILE A 1 166 ? 12.464 1.738 -9.316 1.00 97.81 166 ILE A CA 1
ATOM 1326 C C . ILE A 1 166 ? 13.634 1.911 -8.341 1.00 97.81 166 ILE A C 1
ATOM 1328 O O . ILE A 1 166 ? 14.147 0.917 -7.825 1.00 97.81 166 ILE A O 1
ATOM 1332 N N . GLN A 1 167 ? 14.030 3.150 -8.048 1.00 97.00 167 GLN A N 1
ATOM 1333 C CA . GLN A 1 167 ? 15.080 3.450 -7.083 1.00 97.00 167 GLN A CA 1
ATOM 1334 C C . GLN A 1 167 ? 14.727 2.904 -5.695 1.00 97.00 167 GLN A C 1
ATOM 1336 O O . GLN A 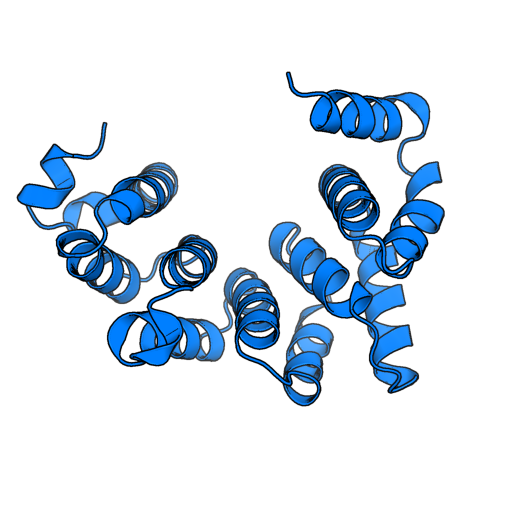1 167 ? 15.517 2.147 -5.135 1.00 97.00 167 GLN A O 1
ATOM 1341 N N . ILE A 1 168 ? 13.517 3.168 -5.188 1.00 96.06 168 ILE A N 1
ATOM 1342 C CA . ILE A 1 168 ? 13.046 2.628 -3.898 1.00 96.06 168 ILE A CA 1
ATOM 1343 C C . ILE A 1 168 ? 13.105 1.091 -3.881 1.00 96.06 168 ILE A C 1
ATOM 1345 O O . ILE A 1 168 ? 13.515 0.477 -2.889 1.00 96.06 168 ILE A O 1
ATOM 1349 N N . MET A 1 169 ? 12.722 0.438 -4.985 1.00 97.06 169 MET A N 1
ATOM 1350 C CA . MET A 1 169 ? 12.822 -1.020 -5.105 1.00 97.06 169 MET A CA 1
ATOM 1351 C C . MET A 1 169 ? 14.274 -1.505 -5.028 1.00 97.06 169 MET A C 1
ATOM 1353 O O . MET A 1 169 ? 14.547 -2.483 -4.330 1.00 97.06 169 MET A O 1
ATOM 1357 N N . CYS A 1 170 ? 15.200 -0.835 -5.716 1.00 96.56 170 CYS A N 1
ATOM 1358 C CA . CYS A 1 170 ? 16.625 -1.167 -5.707 1.00 96.56 170 CYS A CA 1
ATOM 1359 C C . CYS A 1 170 ? 17.292 -0.888 -4.354 1.00 96.56 170 CYS A C 1
ATOM 1361 O O . CYS A 1 170 ? 18.130 -1.675 -3.923 1.00 96.56 170 CYS A O 1
ATOM 1363 N N . GLU A 1 171 ? 16.906 0.174 -3.649 1.00 95.69 171 GLU A N 1
ATOM 1364 C CA . GLU A 1 171 ? 17.386 0.453 -2.291 1.00 95.69 171 GLU A CA 1
ATOM 1365 C C . GLU A 1 171 ? 16.980 -0.660 -1.316 1.00 95.69 171 GLU A C 1
ATOM 1367 O O . GLU A 1 171 ? 17.772 -1.081 -0.468 1.00 95.69 171 GLU A O 1
ATOM 1372 N N . ARG A 1 172 ? 15.755 -1.184 -1.463 1.00 95.12 172 ARG A N 1
ATOM 1373 C CA . ARG A 1 172 ? 15.265 -2.310 -0.660 1.00 95.12 172 ARG A CA 1
ATOM 1374 C C . ARG A 1 172 ? 15.906 -3.642 -1.055 1.00 95.12 172 ARG A C 1
ATOM 1376 O O . ARG A 1 172 ? 16.209 -4.450 -0.179 1.00 95.12 172 ARG A O 1
ATOM 1383 N N . GLU A 1 173 ? 16.062 -3.900 -2.351 1.00 96.25 173 GLU A N 1
ATOM 1384 C CA . GLU A 1 173 ? 16.628 -5.134 -2.902 1.00 96.25 173 GLU A CA 1
ATOM 1385 C C . GLU A 1 173 ? 17.686 -4.805 -3.976 1.00 96.25 173 GLU A C 1
ATOM 1387 O O . GLU A 1 173 ? 17.377 -4.764 -5.173 1.00 96.25 173 GLU A O 1
ATOM 1392 N N . PRO A 1 174 ? 18.959 -4.608 -3.572 1.00 95.25 174 PRO A N 1
ATOM 1393 C CA . PRO A 1 174 ? 20.028 -4.169 -4.475 1.00 95.25 174 PRO A CA 1
ATOM 1394 C C . PRO A 1 174 ? 20.284 -5.102 -5.660 1.00 95.25 174 PRO A C 1
ATOM 1396 O O . PRO A 1 174 ? 20.777 -4.665 -6.698 1.00 95.25 174 PRO A O 1
ATOM 1399 N N . SER A 1 175 ? 19.926 -6.386 -5.547 1.00 95.88 175 SER A N 1
ATOM 1400 C CA . SER A 1 175 ? 20.073 -7.342 -6.649 1.00 95.88 175 SER A CA 1
ATOM 1401 C C . SER A 1 175 ? 19.198 -7.010 -7.868 1.00 95.88 175 SER A C 1
ATOM 1403 O O . SER A 1 175 ? 19.528 -7.429 -8.979 1.00 95.88 175 SER A O 1
ATOM 1405 N N . LEU A 1 176 ? 18.130 -6.219 -7.696 1.00 95.94 176 LEU A N 1
ATOM 1406 C CA . LEU A 1 176 ? 17.272 -5.767 -8.796 1.00 95.94 176 LEU A CA 1
ATOM 1407 C C . LEU A 1 176 ? 17.975 -4.770 -9.723 1.00 95.94 176 LEU A C 1
ATOM 1409 O O . LEU A 1 176 ? 17.653 -4.727 -10.909 1.00 95.94 176 LEU A O 1
ATOM 1413 N N . PHE A 1 177 ? 18.962 -4.018 -9.223 1.00 95.88 177 PHE A N 1
ATOM 1414 C CA . PHE A 1 177 ? 19.698 -3.027 -10.016 1.00 95.88 177 PHE A CA 1
ATOM 1415 C C . PHE A 1 177 ? 20.390 -3.661 -11.234 1.00 95.88 177 PHE A C 1
ATOM 1417 O O . PHE A 1 177 ? 20.415 -3.095 -12.327 1.00 95.88 177 PHE A O 1
ATOM 1424 N N . GLU A 1 178 ? 20.872 -4.898 -11.085 1.00 94.69 178 GLU A N 1
ATOM 1425 C CA . GLU A 1 178 ? 21.536 -5.642 -12.159 1.00 94.69 178 GLU A CA 1
ATOM 1426 C C . GLU A 1 178 ? 20.598 -6.088 -13.288 1.00 94.69 178 GLU A C 1
ATOM 1428 O O . GLU A 1 178 ? 21.064 -6.550 -14.333 1.00 94.69 178 GLU A O 1
ATOM 1433 N N . LEU A 1 179 ? 19.286 -5.941 -13.108 1.00 96.00 179 LEU A N 1
ATOM 1434 C CA . LEU A 1 179 ? 18.277 -6.271 -14.112 1.00 96.00 179 LEU A CA 1
ATOM 1435 C C . LEU A 1 179 ? 17.870 -5.063 -14.960 1.00 96.00 179 LEU A C 1
ATOM 1437 O O . LEU A 1 179 ? 17.221 -5.238 -15.991 1.00 96.00 179 LEU A O 1
ATOM 1441 N N . LEU A 1 180 ? 18.253 -3.856 -14.540 1.00 96.25 180 LEU A N 1
ATOM 1442 C CA . LEU A 1 180 ? 17.883 -2.616 -15.209 1.00 96.25 180 LEU A CA 1
ATOM 1443 C C . LEU A 1 180 ? 18.692 -2.417 -16.497 1.00 96.25 180 LEU A C 1
ATOM 1445 O O . LEU A 1 180 ? 19.881 -2.766 -16.530 1.00 96.25 180 LEU A O 1
ATOM 1449 N N . PRO A 1 181 ? 18.099 -1.822 -17.544 1.00 95.44 181 PRO A N 1
ATOM 1450 C CA . PRO A 1 181 ? 18.849 -1.376 -18.709 1.00 95.44 181 PRO A CA 1
ATOM 1451 C C . PRO A 1 181 ? 19.728 -0.158 -18.359 1.00 95.44 181 PRO A C 1
ATOM 1453 O O . PRO A 1 181 ? 19.443 0.587 -17.419 1.00 95.44 181 PRO A O 1
ATOM 1456 N N . GLU A 1 182 ? 20.822 0.036 -19.102 1.00 94.50 182 GLU A N 1
ATOM 1457 C CA . GLU A 1 182 ? 21.863 1.042 -18.807 1.00 94.50 182 GLU A CA 1
ATOM 1458 C C . GLU A 1 182 ? 21.296 2.467 -18.682 1.00 94.50 182 GLU A C 1
ATOM 1460 O O . GLU A 1 182 ? 21.578 3.162 -17.711 1.00 94.50 182 GLU A O 1
ATOM 1465 N N . ASN A 1 183 ? 20.389 2.852 -19.583 1.00 93.50 183 ASN A N 1
ATOM 1466 C CA . ASN A 1 183 ? 19.718 4.157 -19.598 1.00 93.50 183 ASN A CA 1
ATOM 1467 C C . ASN A 1 183 ? 18.843 4.446 -18.366 1.00 93.50 183 ASN A C 1
ATOM 1469 O O . ASN A 1 183 ? 18.530 5.608 -18.112 1.00 93.50 183 ASN A O 1
ATOM 1473 N N . ILE A 1 184 ? 18.389 3.414 -17.648 1.00 96.06 184 ILE A N 1
ATOM 1474 C CA . ILE A 1 184 ? 17.651 3.570 -16.387 1.00 96.06 184 ILE A CA 1
ATOM 1475 C C . ILE A 1 184 ? 18.629 3.589 -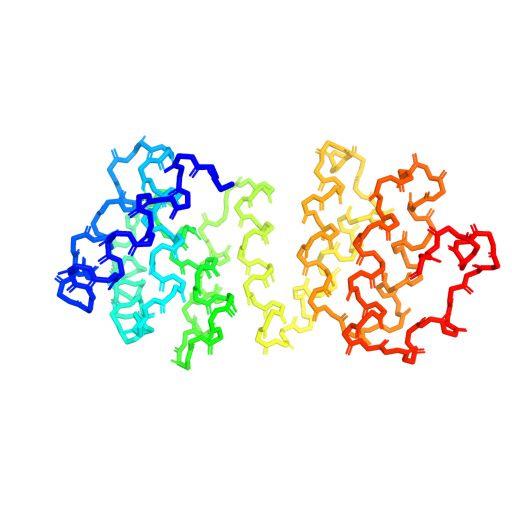15.212 1.00 96.06 184 ILE A C 1
ATOM 1477 O O . ILE A 1 184 ? 18.481 4.430 -14.333 1.00 96.06 184 ILE A O 1
ATOM 1481 N N . ARG A 1 185 ? 19.671 2.741 -15.224 1.00 94.94 185 ARG A N 1
ATOM 1482 C CA . ARG A 1 185 ? 20.715 2.745 -14.179 1.00 94.94 185 ARG A CA 1
ATOM 1483 C C . ARG A 1 185 ? 21.374 4.110 -14.019 1.00 94.94 185 ARG A C 1
ATOM 1485 O O . ARG A 1 185 ? 21.613 4.525 -12.897 1.00 94.94 185 ARG A O 1
ATOM 1492 N N . GLU A 1 186 ? 21.644 4.805 -15.122 1.00 94.38 186 GLU A N 1
ATOM 1493 C CA . GLU A 1 186 ? 22.253 6.144 -15.111 1.00 94.38 186 GLU A CA 1
ATOM 1494 C C . GLU A 1 186 ? 21.377 7.229 -14.461 1.00 94.38 186 GLU A C 1
ATOM 1496 O O . GLU A 1 186 ? 21.880 8.311 -14.164 1.00 94.38 186 GLU A O 1
ATOM 1501 N N . LYS A 1 187 ? 20.077 6.968 -14.269 1.00 93.31 187 LYS A N 1
ATOM 1502 C CA . LYS A 1 187 ? 19.118 7.914 -13.678 1.00 93.31 187 LYS A CA 1
ATOM 1503 C C . LYS A 1 187 ? 18.856 7.673 -12.191 1.00 93.31 187 LYS A C 1
ATOM 1505 O O . LYS A 1 187 ? 18.185 8.494 -11.581 1.00 93.31 187 LYS A O 1
ATOM 1510 N N . ILE A 1 188 ? 19.328 6.555 -11.646 1.00 89.19 188 ILE A N 1
ATOM 1511 C CA . ILE A 1 188 ? 19.186 6.207 -10.230 1.00 89.19 188 ILE A CA 1
ATOM 1512 C C . ILE A 1 188 ? 20.407 6.757 -9.490 1.00 89.19 188 ILE A C 1
ATOM 1514 O O . ILE A 1 188 ? 21.536 6.556 -9.946 1.00 89.19 188 ILE A O 1
ATOM 1518 N N . GLU A 1 189 ? 20.173 7.461 -8.382 1.00 76.00 189 GLU A N 1
ATOM 1519 C CA . GLU A 1 189 ? 21.222 8.111 -7.574 1.00 76.00 189 GLU A CA 1
ATOM 1520 C C . GLU A 1 189 ? 21.838 7.200 -6.500 1.00 76.00 189 GLU A C 1
ATOM 1522 O O . GLU A 1 189 ? 21.105 6.394 -5.884 1.00 76.00 189 GLU A O 1
#

InterPro domains:
  IPR016024 Armadillo-type fold [SSF48371] (4-165)

Secondary structure (DSSP, 8-state):
--HHHHHHHHHHHHTGGGGHHHHHHHTTSS-HHHHHHHHHHHHHS--HHHHHHHHHHHHHHT---THHHHHHHHHHHTT-TT-HHHHHHHGGG--SHHHHHHHHHHHHHTT-HHHHHHHHHHHHH-GGGGGGHHHHHHHHTT---HHHHHHHHHHTTT-TTHHHHHHHHHHH-GGGGGGS-HHHHTT--

Sequence (189 aa):
MEEREKIVKRIVEEKGESAIPILIELLFDNDPQTAEIASDALIELDSCDQLVKRLDKEIRSAERTLGIFYIADIIGEKKCKGAFENLKKLLDFVQDEREALIIHGALLKFGFKESEKYLLYELENDPYMEELVMDVAIELSSSNNPEVIKALSKKAEEHPELVDVIQIMCEREPSLFELLPENIREKIE

pLDDT: mean 94.62, std 5.23, range [56.88, 98.62]

Radius of gyration: 17.57 Å; chains: 1; bounding box: 45×35×45 Å